Protein AF-A0A7C9CH90-F1 (afdb_monomer_lite)

Foldseek 3Di:
DDDDDDDDDDDDDDDDDDDDDDDDDDDDDDDDDDPPPDDDDDDDDPPPDDDDDDDDDDDDDDDDDPVVVVVVVVCVVVVVVVVVVVVPPPFDDDPRWTWHWDDDPPAATWIDTVVLLEIEFQLQNDVVNLRRQEYEAFDDRNNRHVCVQVSQVVCVVVVHPAHEYEYAPVCQVVVVVVVVVVCVVVVDDRDHHYHNAYAPDKDDSDPFKIKHWDFDDDPDGGIDMDMGTDDDD

Organism: Opuntia streptacantha (NCBI:txid393608)

Structure (mmCIF, N/CA/C/O backbone):
data_AF-A0A7C9CH90-F1
#
_entry.id   AF-A0A7C9CH90-F1
#
loop_
_atom_site.group_PDB
_atom_site.id
_atom_site.type_symbol
_atom_site.label_atom_id
_atom_site.label_alt_id
_atom_site.label_comp_id
_atom_site.label_asym_id
_atom_site.label_entity_id
_atom_site.label_seq_id
_atom_site.pdbx_PDB_ins_code
_atom_site.Cartn_x
_atom_site.Cartn_y
_atom_site.Cartn_z
_atom_site.occupancy
_atom_site.B_iso_or_equiv
_atom_site.auth_seq_id
_atom_site.auth_comp_id
_atom_site.auth_asym_id
_atom_site.auth_atom_id
_atom_site.pdbx_PDB_model_num
ATOM 1 N N . MET A 1 1 ? 27.094 -33.385 36.193 1.00 41.78 1 MET A N 1
ATOM 2 C CA . MET A 1 1 ? 27.655 -34.216 35.107 1.00 41.78 1 MET A CA 1
ATOM 3 C C . MET A 1 1 ? 27.453 -33.458 33.811 1.00 41.78 1 MET A C 1
ATOM 5 O O . MET A 1 1 ? 26.321 -33.248 33.404 1.00 41.78 1 MET A O 1
ATOM 9 N N . GLN A 1 2 ? 28.542 -32.932 33.270 1.00 32.06 2 GLN A N 1
ATOM 10 C CA . GLN A 1 2 ? 28.589 -32.063 32.101 1.00 32.06 2 GLN A CA 1
ATOM 11 C C . GLN A 1 2 ? 28.886 -32.972 30.905 1.00 32.06 2 GLN A C 1
ATOM 13 O O . GLN A 1 2 ? 29.927 -33.624 30.897 1.00 32.06 2 GLN A O 1
ATOM 18 N N . ILE A 1 3 ? 27.959 -33.094 29.954 1.00 35.09 3 ILE A N 1
ATOM 19 C CA . ILE A 1 3 ? 28.184 -33.872 28.730 1.00 35.09 3 ILE A CA 1
ATOM 20 C C . ILE A 1 3 ? 28.263 -32.877 27.578 1.00 35.09 3 ILE A C 1
ATOM 22 O O . ILE A 1 3 ? 27.290 -32.216 27.228 1.00 35.09 3 ILE A O 1
ATOM 26 N N . SER A 1 4 ? 29.486 -32.743 27.075 1.00 29.31 4 SER A N 1
ATOM 27 C CA . SER A 1 4 ? 29.870 -31.972 25.900 1.00 29.31 4 SER A CA 1
ATOM 28 C C . SER A 1 4 ? 29.345 -32.666 24.642 1.00 29.31 4 SER A C 1
ATOM 30 O O . SER A 1 4 ? 29.534 -33.873 24.489 1.00 29.31 4 SER A O 1
ATOM 32 N N . LEU A 1 5 ? 28.700 -31.918 23.746 1.00 33.62 5 LEU A N 1
ATOM 33 C CA . LEU A 1 5 ? 28.338 -32.378 22.405 1.00 33.62 5 LEU A CA 1
ATOM 34 C C . LEU A 1 5 ? 29.242 -31.662 21.398 1.00 33.62 5 LEU A C 1
ATOM 36 O O . LEU A 1 5 ? 29.051 -30.489 21.084 1.00 33.62 5 LEU A O 1
ATOM 40 N N . THR A 1 6 ? 30.262 -32.373 20.926 1.00 36.94 6 THR A N 1
ATOM 41 C CA . THR A 1 6 ? 31.149 -31.952 19.841 1.00 36.94 6 THR A CA 1
ATOM 42 C C . THR A 1 6 ? 30.460 -32.136 18.491 1.00 36.94 6 THR A C 1
ATOM 44 O O . THR A 1 6 ? 30.073 -33.243 18.122 1.00 36.94 6 THR A O 1
ATOM 47 N N . ILE A 1 7 ? 30.344 -31.040 17.741 1.00 33.56 7 ILE A N 1
ATOM 48 C CA . ILE A 1 7 ? 29.881 -31.000 16.351 1.00 33.56 7 ILE A CA 1
ATOM 49 C C . ILE A 1 7 ? 31.067 -31.347 15.441 1.00 33.56 7 ILE A C 1
ATOM 51 O O . ILE A 1 7 ? 32.124 -30.727 15.537 1.00 33.56 7 ILE A O 1
ATOM 55 N N . SER A 1 8 ? 30.903 -32.330 14.555 1.00 33.25 8 SER A N 1
ATOM 56 C CA . SER A 1 8 ? 31.847 -32.630 13.468 1.00 33.25 8 SER A CA 1
ATOM 57 C C . SER A 1 8 ? 31.249 -32.198 12.130 1.00 33.25 8 SER A C 1
ATOM 59 O O . SER A 1 8 ? 30.148 -32.613 11.776 1.00 33.25 8 SER A O 1
ATOM 61 N N . ALA A 1 9 ? 31.978 -31.354 11.400 1.00 36.03 9 ALA A N 1
ATOM 62 C CA . ALA A 1 9 ? 31.650 -30.927 10.042 1.00 36.03 9 ALA A CA 1
ATOM 63 C C . ALA A 1 9 ? 32.023 -32.017 9.017 1.00 36.03 9 ALA A C 1
ATOM 65 O O . ALA A 1 9 ? 33.088 -32.624 9.161 1.00 36.03 9 ALA A O 1
ATOM 66 N N . PRO A 1 10 ? 31.229 -32.243 7.954 1.00 40.41 10 PRO A N 1
ATOM 67 C CA . PRO A 1 10 ? 31.665 -33.049 6.830 1.00 40.41 10 PRO A CA 1
ATOM 68 C C . PRO A 1 10 ? 32.406 -32.211 5.779 1.00 40.41 10 PRO A C 1
ATOM 70 O O . PRO A 1 10 ? 32.064 -31.073 5.463 1.00 40.41 10 PRO A O 1
ATOM 73 N N . SER A 1 11 ? 33.444 -32.849 5.255 1.00 38.03 11 SER A N 1
ATOM 74 C CA . SER A 1 11 ? 34.406 -32.420 4.249 1.00 38.03 11 SER A CA 1
ATOM 75 C C . SER A 1 11 ? 33.801 -32.069 2.888 1.00 38.03 11 SER A C 1
ATOM 77 O O . SER A 1 11 ? 32.982 -32.810 2.343 1.00 38.03 11 SER A O 1
ATOM 79 N N . SER A 1 12 ? 34.330 -31.004 2.291 1.00 36.75 12 SER A N 1
ATOM 80 C CA . SER A 1 12 ? 34.125 -30.586 0.907 1.00 36.75 12 SER A CA 1
ATOM 81 C C . SER A 1 12 ? 34.574 -31.662 -0.091 1.00 36.75 12 SER A C 1
ATOM 83 O O . SER A 1 12 ? 35.748 -32.030 -0.117 1.00 36.75 12 SER A O 1
ATOM 85 N N . SER A 1 13 ? 33.673 -32.099 -0.974 1.00 34.03 13 SER A N 1
ATOM 86 C CA . SER A 1 13 ? 34.033 -32.811 -2.205 1.00 34.03 13 SER A CA 1
ATOM 87 C C . SER A 1 13 ? 33.515 -32.044 -3.416 1.00 34.03 13 SER A C 1
ATOM 89 O O . SER A 1 13 ? 32.354 -31.644 -3.483 1.00 34.03 13 SER A O 1
ATOM 91 N N . ARG A 1 14 ? 34.442 -31.800 -4.340 1.00 35.41 14 ARG A N 1
ATOM 92 C CA . ARG A 1 14 ? 34.292 -31.052 -5.584 1.00 35.41 14 ARG A CA 1
ATOM 93 C C . ARG A 1 14 ? 33.550 -31.919 -6.601 1.00 35.41 14 ARG A C 1
ATOM 95 O O . ARG A 1 14 ? 34.048 -32.982 -6.951 1.00 35.41 14 ARG A O 1
ATOM 102 N N . TYR A 1 15 ? 32.451 -31.417 -7.153 1.00 34.81 15 TYR A N 1
ATOM 103 C CA . TYR A 1 15 ? 31.950 -31.859 -8.454 1.00 34.81 15 TYR A CA 1
ATOM 104 C C . TYR A 1 15 ? 31.954 -30.658 -9.398 1.00 34.81 15 TYR A C 1
ATOM 106 O O . TYR A 1 15 ? 31.079 -29.799 -9.363 1.00 34.81 15 TYR A O 1
ATOM 114 N N . LEU A 1 16 ? 33.019 -30.582 -10.197 1.00 34.72 16 LEU A N 1
ATOM 115 C CA . LEU A 1 16 ? 33.117 -29.725 -11.371 1.00 34.72 16 LEU A CA 1
ATOM 116 C C . LEU A 1 16 ? 32.273 -30.365 -12.477 1.00 34.72 16 LEU A C 1
ATOM 118 O O . LEU A 1 16 ? 32.623 -31.434 -12.974 1.00 34.72 16 LEU A O 1
ATOM 122 N N . HIS A 1 17 ? 31.176 -29.718 -12.865 1.00 38.56 17 HIS A N 1
ATOM 123 C CA . HIS A 1 17 ? 30.491 -30.044 -14.109 1.00 38.56 17 HIS A CA 1
ATOM 124 C C . HIS A 1 17 ? 31.203 -29.349 -15.273 1.00 38.56 17 HIS A C 1
ATOM 126 O O . HIS A 1 17 ? 31.285 -28.124 -15.340 1.00 38.56 17 HIS A O 1
ATOM 132 N N . HIS A 1 18 ? 31.734 -30.173 -16.173 1.00 33.66 18 HIS A N 1
ATOM 133 C CA . HIS A 1 18 ? 32.227 -29.797 -17.491 1.00 33.66 18 HIS A CA 1
ATOM 134 C C . HIS A 1 18 ? 31.096 -29.148 -18.304 1.00 33.66 18 HIS A C 1
ATOM 136 O O . HIS A 1 18 ? 30.141 -29.826 -18.677 1.00 33.66 18 HIS A O 1
ATOM 142 N N . PHE A 1 19 ? 31.224 -27.857 -18.609 1.00 33.12 19 PHE A N 1
ATOM 143 C CA . PHE A 1 19 ? 30.507 -27.232 -19.717 1.00 33.12 19 PHE A CA 1
ATOM 144 C C . PHE A 1 19 ? 31.404 -27.294 -20.954 1.00 33.12 19 PHE A C 1
ATOM 146 O O . PHE A 1 19 ? 32.528 -26.793 -20.944 1.00 33.12 19 PHE A O 1
ATOM 153 N N . SER A 1 20 ? 30.925 -27.970 -21.992 1.00 35.97 20 SER A N 1
ATOM 154 C CA . SER A 1 20 ? 31.526 -27.965 -23.322 1.00 35.97 20 SER A CA 1
ATOM 155 C C . SER A 1 20 ? 30.905 -26.828 -24.132 1.00 35.97 20 SER A C 1
ATOM 157 O O . SER A 1 20 ? 29.687 -26.798 -24.305 1.00 35.97 20 SER A O 1
ATOM 159 N N . ASP A 1 21 ? 31.739 -25.908 -24.616 1.00 39.22 21 ASP A N 1
ATOM 160 C CA . ASP A 1 21 ? 31.371 -24.878 -25.593 1.00 39.22 21 ASP A CA 1
ATOM 161 C C . ASP A 1 21 ? 30.947 -25.506 -26.932 1.00 39.22 21 ASP A C 1
ATOM 163 O O . ASP A 1 21 ? 31.664 -26.368 -27.452 1.00 39.22 21 ASP A O 1
ATOM 167 N N . PRO A 1 22 ? 29.870 -25.022 -27.573 1.00 42.09 22 PRO A N 1
ATOM 168 C CA . PRO A 1 22 ? 29.696 -25.149 -29.008 1.00 42.09 22 PRO A CA 1
ATOM 169 C C . PRO A 1 22 ? 30.131 -23.861 -29.728 1.00 42.09 22 PRO A C 1
ATOM 171 O O . PRO A 1 22 ? 29.681 -22.754 -29.433 1.00 42.09 22 PRO A O 1
ATOM 174 N N . SER A 1 23 ? 31.010 -24.033 -30.713 1.00 36.97 23 SER A N 1
ATOM 175 C CA . SER A 1 23 ? 31.465 -23.028 -31.678 1.00 36.97 23 SER A CA 1
ATOM 176 C C . SER A 1 23 ? 30.363 -22.636 -32.692 1.00 36.97 23 SER A C 1
ATOM 178 O O . SER A 1 23 ? 29.345 -23.323 -32.810 1.00 36.97 23 SER A O 1
ATOM 180 N N . PRO A 1 24 ? 30.509 -21.500 -33.409 1.00 42.22 24 PRO A N 1
ATOM 181 C CA . PRO A 1 24 ? 29.375 -20.737 -33.920 1.00 42.22 24 PRO A CA 1
ATOM 182 C C . PRO A 1 24 ? 28.970 -21.158 -35.337 1.00 42.22 24 PRO A C 1
ATOM 184 O O . PRO A 1 24 ? 29.761 -21.074 -36.276 1.00 42.22 24 PRO A O 1
ATOM 187 N N . HIS A 1 25 ? 27.697 -21.511 -35.522 1.00 39.19 25 HIS A N 1
ATOM 188 C CA . HIS A 1 25 ? 27.079 -21.586 -36.844 1.00 39.19 25 HIS A CA 1
ATOM 189 C C . HIS A 1 25 ? 26.193 -20.362 -37.094 1.00 39.19 25 HIS A C 1
ATOM 191 O O . HIS A 1 25 ? 25.214 -20.106 -36.399 1.00 39.19 25 HIS A O 1
ATOM 197 N N . SER A 1 26 ? 26.584 -19.605 -38.120 1.00 39.25 26 SER A N 1
ATOM 198 C CA . SER A 1 26 ? 25.858 -18.484 -38.710 1.00 39.25 26 SER A CA 1
ATOM 199 C C . SER A 1 26 ? 24.517 -18.946 -39.282 1.00 39.25 26 SER A C 1
ATOM 201 O O . SER A 1 26 ? 24.482 -19.719 -40.239 1.00 39.25 26 SER A O 1
ATOM 203 N N . ILE A 1 27 ? 23.416 -18.440 -38.723 1.00 41.22 27 ILE A N 1
ATOM 204 C CA . ILE A 1 27 ? 22.097 -18.458 -39.359 1.00 41.22 27 ILE A CA 1
ATOM 205 C C . ILE A 1 27 ? 21.590 -17.017 -39.385 1.00 41.22 27 ILE A C 1
ATOM 207 O O . ILE A 1 27 ? 21.120 -16.460 -38.398 1.00 41.22 27 ILE A O 1
ATOM 211 N N . SER A 1 28 ? 21.734 -16.412 -40.560 1.00 42.22 28 SER A N 1
ATOM 212 C CA . SER A 1 28 ? 21.108 -15.154 -40.942 1.00 42.22 28 SER A CA 1
ATOM 213 C C . SER A 1 28 ? 19.607 -15.384 -41.119 1.00 42.22 28 SER A C 1
ATOM 215 O O . SER A 1 28 ? 19.179 -15.988 -42.102 1.00 42.22 28 SER A O 1
ATOM 217 N N . GLN A 1 29 ? 18.801 -14.909 -40.172 1.00 43.88 29 GLN A N 1
ATOM 218 C CA . GLN A 1 29 ? 17.365 -14.717 -40.364 1.00 43.88 29 GLN A CA 1
ATOM 219 C C . GLN A 1 29 ? 17.010 -13.296 -39.924 1.00 43.88 29 GLN A C 1
ATOM 221 O O . GLN A 1 29 ? 17.069 -12.950 -38.747 1.00 43.88 29 GLN A O 1
ATOM 226 N N . LYS A 1 30 ? 16.694 -12.445 -40.907 1.00 48.41 30 LYS A N 1
ATOM 227 C CA . LYS A 1 30 ? 16.123 -11.112 -40.680 1.00 48.41 30 LYS A CA 1
ATOM 228 C C . LYS A 1 30 ? 14.802 -11.260 -39.907 1.00 48.41 30 LYS A C 1
ATOM 230 O O . LYS A 1 30 ? 13.978 -12.074 -40.327 1.00 48.41 30 LYS A O 1
ATOM 235 N N . PRO A 1 31 ? 14.555 -10.468 -38.850 1.00 50.62 31 PRO A N 1
ATOM 236 C CA . PRO A 1 31 ? 13.245 -10.442 -38.214 1.00 50.62 31 PRO A CA 1
ATOM 237 C C . PRO A 1 31 ? 12.192 -9.869 -39.186 1.00 50.62 31 PRO A C 1
ATOM 239 O O . PRO A 1 31 ? 12.527 -9.012 -40.013 1.00 50.62 31 PRO A O 1
ATOM 242 N N . PRO A 1 32 ? 10.928 -10.326 -39.118 1.00 53.38 32 PRO A N 1
ATOM 243 C CA . PRO A 1 32 ? 9.847 -9.767 -39.924 1.00 53.38 32 PRO A CA 1
ATOM 244 C C . PRO A 1 32 ? 9.592 -8.294 -39.545 1.00 53.38 32 PRO A C 1
ATOM 246 O O . PRO A 1 32 ? 9.805 -7.914 -38.390 1.00 53.38 32 PRO A O 1
ATOM 249 N N . PRO A 1 33 ? 9.148 -7.445 -40.491 1.00 47.62 33 PRO A N 1
ATOM 250 C CA . PRO A 1 33 ? 8.908 -6.033 -40.216 1.00 47.62 33 PRO A CA 1
ATOM 251 C C . PRO A 1 33 ? 7.755 -5.849 -39.221 1.00 47.62 33 PRO A C 1
ATOM 253 O O . PRO A 1 33 ? 6.722 -6.514 -39.302 1.00 47.62 33 PRO A O 1
ATOM 256 N N . SER A 1 34 ? 7.938 -4.919 -38.285 1.00 47.97 34 SER A N 1
ATOM 257 C CA . SER A 1 34 ? 6.919 -4.495 -37.328 1.00 47.97 34 SER A CA 1
ATOM 258 C C . SER A 1 34 ? 5.759 -3.777 -38.044 1.00 47.97 34 SER A C 1
ATOM 260 O O . SER A 1 34 ? 5.999 -2.986 -38.958 1.00 47.97 34 SER A O 1
ATOM 262 N N . PRO A 1 35 ? 4.492 -3.963 -37.622 1.00 40.53 35 PRO A N 1
ATOM 263 C CA . PRO A 1 35 ? 3.350 -3.275 -38.234 1.00 40.53 35 PRO A CA 1
ATOM 264 C C . PRO A 1 35 ? 3.237 -1.791 -37.830 1.00 40.53 35 PRO A C 1
ATOM 266 O O . PRO A 1 35 ? 2.316 -1.100 -38.254 1.00 40.53 35 PRO A O 1
ATOM 269 N N . PHE A 1 36 ? 4.174 -1.269 -37.036 1.00 46.50 36 PHE A N 1
ATOM 270 C CA . PHE A 1 36 ? 4.179 0.120 -36.579 1.00 46.50 36 PHE A CA 1
ATOM 271 C C . PHE A 1 36 ? 5.127 0.970 -37.423 1.00 46.50 36 PHE A C 1
ATOM 273 O O . 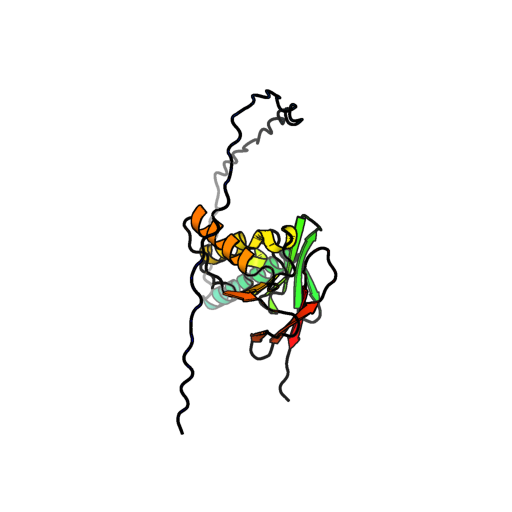PHE A 1 36 ? 6.207 1.362 -36.995 1.00 46.50 36 PHE A O 1
ATOM 280 N N . SER A 1 37 ? 4.710 1.256 -38.650 1.00 41.25 37 SER A N 1
ATOM 281 C CA . SER A 1 37 ? 5.289 2.331 -39.459 1.00 41.25 37 SER A CA 1
ATOM 282 C C . SER A 1 37 ? 4.183 3.054 -40.223 1.00 41.25 37 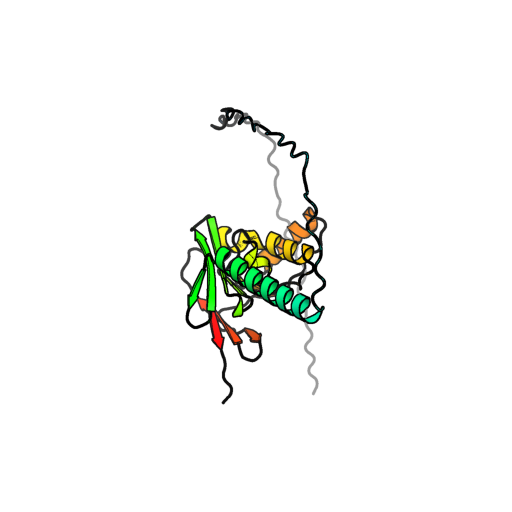SER A C 1
ATOM 284 O O . SER A 1 37 ? 4.064 2.973 -41.440 1.00 41.25 37 SER A O 1
ATOM 286 N N . GLN A 1 38 ? 3.359 3.789 -39.477 1.00 44.25 38 GLN A N 1
ATOM 287 C CA . GLN A 1 38 ? 2.617 4.921 -40.024 1.00 44.25 38 GLN A CA 1
ATOM 288 C C . GLN A 1 38 ? 2.915 6.166 -39.179 1.00 44.25 38 GLN A C 1
ATOM 290 O O . GLN A 1 38 ? 2.810 6.093 -37.952 1.00 44.25 38 GLN A O 1
ATOM 295 N N . PRO A 1 39 ? 3.317 7.295 -39.787 1.00 42.88 39 PRO A N 1
ATOM 296 C CA . PRO A 1 39 ? 3.484 8.540 -39.054 1.00 42.88 39 PRO A CA 1
ATOM 297 C C . PRO A 1 39 ? 2.109 9.059 -38.612 1.00 42.88 39 PRO A C 1
ATOM 299 O O . PRO A 1 39 ? 1.196 9.200 -39.425 1.00 42.88 39 PRO A O 1
ATOM 302 N N . LEU A 1 40 ? 1.961 9.340 -37.316 1.00 44.78 40 LEU A N 1
ATOM 303 C CA . LEU A 1 40 ? 0.783 10.020 -36.776 1.00 44.78 40 LEU A CA 1
ATOM 304 C C . LEU A 1 40 ? 0.697 11.449 -37.347 1.00 44.78 40 LEU A C 1
ATOM 306 O O . LEU A 1 40 ? 1.732 12.109 -37.483 1.00 44.78 40 LEU A O 1
ATOM 310 N N . PRO A 1 41 ? -0.507 11.962 -37.660 1.00 38.44 41 PRO A N 1
ATOM 311 C CA . PRO A 1 41 ? -0.665 13.330 -38.132 1.00 38.44 41 PRO A CA 1
ATOM 312 C C . PRO A 1 41 ? -0.282 14.327 -37.031 1.00 38.44 41 PRO A C 1
ATOM 314 O O . PRO A 1 41 ? -0.689 14.197 -35.875 1.00 38.44 41 PRO A O 1
ATOM 317 N N . ALA A 1 42 ? 0.503 15.338 -37.403 1.00 38.12 42 ALA A N 1
ATOM 318 C CA . ALA A 1 42 ? 0.906 16.419 -36.517 1.00 38.12 42 ALA A CA 1
ATOM 319 C C . ALA A 1 42 ? -0.322 17.219 -36.052 1.00 38.12 42 ALA A C 1
ATOM 321 O O . ALA A 1 42 ? -0.965 17.913 -36.839 1.00 38.12 42 ALA A O 1
ATOM 322 N N . ILE A 1 43 ? -0.635 17.145 -34.758 1.00 37.44 43 ILE A N 1
ATOM 323 C CA . ILE A 1 43 ? -1.599 18.042 -34.119 1.00 37.44 43 ILE A CA 1
ATOM 324 C C . ILE A 1 43 ? -0.896 19.390 -33.927 1.00 37.44 43 ILE A C 1
ATOM 326 O O . ILE A 1 43 ? -0.031 19.539 -33.065 1.00 37.44 43 ILE A O 1
ATOM 330 N N . GLN A 1 44 ? -1.253 20.378 -34.748 1.00 33.34 44 GLN A N 1
ATOM 331 C CA . GLN A 1 44 ? -0.868 21.769 -34.520 1.00 33.34 44 GLN A CA 1
ATOM 332 C C . GLN A 1 44 ? -1.620 22.297 -33.293 1.00 33.34 44 GLN A C 1
ATOM 334 O O . GLN A 1 44 ? -2.811 22.598 -33.357 1.00 33.34 44 GLN A O 1
ATOM 339 N N . PHE A 1 45 ? -0.921 22.437 -32.168 1.00 33.09 45 PHE A N 1
ATOM 340 C CA . PHE A 1 45 ? -1.414 23.235 -31.052 1.00 33.09 45 PHE A CA 1
ATOM 341 C C . PHE A 1 45 ? -1.343 24.715 -31.438 1.00 33.09 45 PHE A C 1
ATOM 343 O O . PHE A 1 45 ? -0.270 25.315 -31.488 1.00 33.09 45 PHE A O 1
ATOM 350 N N . ALA A 1 46 ? -2.500 25.313 -31.718 1.00 32.47 46 ALA A N 1
ATOM 351 C CA . ALA A 1 46 ? -2.629 26.757 -31.832 1.00 32.47 46 ALA A CA 1
ATOM 352 C C . ALA A 1 46 ? -2.424 27.387 -30.445 1.00 32.47 46 ALA A C 1
ATOM 354 O O . ALA A 1 46 ? -3.326 27.395 -29.606 1.00 32.47 46 ALA A O 1
ATOM 355 N N . VAL A 1 47 ? -1.230 27.927 -30.204 1.00 33.59 47 VAL A N 1
ATOM 356 C CA . VAL A 1 47 ? -0.959 28.803 -29.061 1.00 33.59 47 VAL A CA 1
ATOM 357 C C . VAL A 1 47 ? -1.708 30.114 -29.302 1.00 33.59 47 VAL A C 1
ATOM 359 O O . VAL A 1 47 ? -1.257 30.983 -30.047 1.00 33.59 47 VAL A O 1
ATOM 362 N N . ARG A 1 48 ? -2.892 30.264 -28.700 1.00 32.81 48 ARG A N 1
ATOM 363 C CA . ARG A 1 48 ? -3.546 31.572 -28.593 1.00 32.81 48 ARG A CA 1
ATOM 364 C C . ARG A 1 48 ? -2.839 32.375 -27.504 1.00 32.81 48 ARG A C 1
ATOM 366 O O . ARG A 1 48 ? -3.103 32.192 -26.320 1.00 32.81 48 ARG A O 1
ATOM 373 N N . ASN A 1 49 ? -1.965 33.285 -27.925 1.00 32.16 49 ASN A N 1
ATOM 374 C CA . ASN A 1 49 ? -1.489 34.385 -27.093 1.00 32.16 49 ASN A CA 1
ATOM 375 C C . ASN A 1 49 ? -2.676 35.299 -26.755 1.00 32.16 49 ASN A C 1
ATOM 377 O O . ASN A 1 49 ? -3.138 36.060 -27.602 1.00 32.16 49 ASN A O 1
ATOM 381 N N . LEU A 1 50 ? -3.176 35.222 -25.522 1.00 30.97 50 LEU A N 1
ATOM 382 C CA . LEU A 1 50 ? -4.084 36.221 -24.962 1.00 30.97 50 LEU A CA 1
ATOM 383 C C . LEU A 1 50 ? -3.253 37.248 -24.191 1.00 30.97 50 LEU A C 1
ATOM 385 O O . LEU A 1 50 ? -2.875 37.035 -23.042 1.00 30.97 50 LEU A O 1
ATOM 389 N N . SER A 1 51 ? -2.964 38.372 -24.842 1.00 35.41 51 SER A N 1
ATOM 390 C CA . SER A 1 51 ? -2.503 39.585 -24.175 1.00 35.41 51 SER A CA 1
ATOM 391 C C . SER A 1 51 ? -3.694 40.247 -23.477 1.00 35.41 51 SER A C 1
ATOM 393 O O . SER A 1 51 ? -4.511 40.892 -24.135 1.00 35.41 51 SER A O 1
ATOM 395 N N . LEU A 1 52 ? -3.805 40.104 -22.155 1.00 33.59 52 LEU A N 1
ATOM 396 C CA . LEU A 1 52 ? -4.744 40.895 -21.358 1.00 33.59 52 LEU A CA 1
ATOM 397 C C . LEU A 1 52 ? -3.994 42.075 -20.729 1.00 33.59 52 LEU A C 1
ATOM 399 O O . LEU A 1 52 ? -3.466 41.999 -19.623 1.00 33.59 52 LEU A O 1
ATOM 403 N N . GLY A 1 53 ? -3.909 43.164 -21.490 1.00 33.22 53 GLY A N 1
ATOM 404 C CA . GLY A 1 53 ? -3.553 44.474 -20.968 1.00 33.22 53 GLY A CA 1
ATOM 405 C C . GLY A 1 53 ? -4.800 45.199 -20.461 1.00 33.22 53 GLY A C 1
ATOM 406 O O . GLY A 1 53 ? -5.803 45.240 -21.161 1.00 33.22 53 GLY A O 1
ATOM 407 N N . GLN A 1 54 ? -4.658 45.807 -19.278 1.00 35.91 54 GLN A N 1
ATOM 408 C CA . GLN A 1 54 ? -5.445 46.918 -18.718 1.00 35.91 54 GLN A CA 1
ATOM 409 C C . GLN A 1 54 ? -6.898 46.629 -18.292 1.00 35.91 54 GLN A C 1
ATOM 411 O O . GLN A 1 54 ? -7.789 46.451 -19.110 1.00 35.91 54 GLN A O 1
ATOM 416 N N . GLN A 1 55 ? -7.167 46.718 -16.980 1.00 32.47 55 GLN A N 1
ATOM 417 C CA . GLN A 1 55 ? -7.719 47.934 -16.344 1.00 32.47 55 GLN A CA 1
ATOM 418 C C . GLN A 1 55 ? -8.276 47.590 -14.941 1.00 32.47 55 GLN A C 1
ATOM 420 O O . GLN A 1 55 ? -9.428 47.198 -14.791 1.00 32.47 55 GLN A O 1
ATOM 425 N N . LEU A 1 56 ? -7.459 47.734 -13.888 1.00 33.06 56 LEU A N 1
ATOM 426 C CA . LEU A 1 56 ? -7.921 47.640 -12.495 1.00 33.06 56 LEU A CA 1
ATOM 427 C C . LEU A 1 56 ? -8.407 49.016 -12.026 1.00 33.06 56 LEU A C 1
ATOM 429 O O . LEU A 1 56 ? -7.616 49.908 -11.719 1.00 33.06 56 LEU A O 1
ATOM 433 N N . SER A 1 57 ? -9.726 49.184 -11.975 1.00 33.91 57 SER A N 1
ATOM 434 C CA . SER A 1 57 ? -10.385 50.307 -11.316 1.00 33.91 57 SER A CA 1
ATOM 435 C C . SER A 1 57 ? -10.312 50.157 -9.793 1.00 33.91 57 SER A C 1
ATOM 437 O O . SER A 1 57 ? -10.788 49.188 -9.206 1.00 33.91 57 SER A O 1
ATOM 439 N N . ARG A 1 58 ? -9.697 51.165 -9.178 1.00 36.81 58 ARG A N 1
ATOM 440 C CA . ARG A 1 58 ? -9.534 51.429 -7.745 1.00 36.81 58 ARG A CA 1
ATOM 441 C C . ARG A 1 58 ? -10.882 51.420 -7.008 1.00 36.81 58 ARG A C 1
ATOM 443 O O . ARG A 1 58 ? -11.686 52.324 -7.207 1.00 36.81 58 ARG A O 1
ATOM 450 N N . VAL A 1 59 ? -11.098 50.452 -6.116 1.00 37.59 59 VAL A N 1
ATOM 451 C CA . VAL A 1 59 ? -12.223 50.461 -5.163 1.00 37.59 59 VAL A CA 1
ATOM 452 C C . VAL A 1 59 ? -11.727 50.972 -3.808 1.00 37.59 59 VAL A C 1
ATOM 454 O O . VAL A 1 59 ? -10.709 50.520 -3.285 1.00 37.59 59 VAL A O 1
ATOM 457 N N . HIS A 1 60 ? -12.422 51.978 -3.275 1.00 32.56 60 HIS A N 1
ATOM 458 C CA . HIS A 1 60 ? -12.123 52.645 -2.010 1.00 32.56 60 HIS A CA 1
ATOM 459 C C . HIS A 1 60 ? -12.282 51.702 -0.805 1.00 32.56 60 HIS A C 1
ATOM 461 O O . HIS A 1 60 ? -13.300 51.035 -0.649 1.00 32.56 60 HIS A O 1
ATOM 467 N N . SER A 1 61 ? -11.276 51.700 0.075 1.00 33.84 61 SER A N 1
ATOM 468 C CA . SER A 1 61 ? -11.279 50.983 1.352 1.00 33.84 61 SER A CA 1
ATOM 469 C C . SER A 1 61 ? -12.148 51.717 2.378 1.00 33.84 61 SER A C 1
ATOM 471 O O . SER A 1 61 ? -11.823 52.833 2.787 1.00 33.84 61 SER A O 1
ATOM 473 N N . VAL A 1 62 ? -13.236 51.078 2.811 1.00 40.28 62 VAL A N 1
ATOM 474 C CA . VAL A 1 62 ? -13.969 51.454 4.025 1.00 40.28 62 VAL A CA 1
ATOM 475 C C . VAL A 1 62 ? -13.418 50.605 5.172 1.00 40.28 62 VAL A C 1
ATOM 477 O O . VAL A 1 62 ? -13.462 49.377 5.130 1.00 40.28 62 VAL A O 1
ATOM 480 N N . LYS A 1 63 ? -12.840 51.270 6.177 1.00 43.12 63 LYS A N 1
ATOM 481 C CA . LYS A 1 63 ? -12.267 50.656 7.382 1.00 43.12 63 LYS A CA 1
ATOM 482 C C . LYS A 1 63 ? -13.371 50.010 8.229 1.00 43.12 63 LYS A C 1
ATOM 484 O O . LYS A 1 63 ? -14.108 50.715 8.912 1.00 43.12 63 LYS A O 1
ATOM 489 N N . GLY A 1 64 ? -13.434 48.679 8.212 1.00 38.69 64 GLY A N 1
ATOM 490 C CA . GLY A 1 64 ? -14.170 47.839 9.161 1.00 38.69 64 GLY A CA 1
ATOM 491 C C . GLY A 1 64 ? -13.196 47.002 9.996 1.00 38.69 64 GLY A C 1
ATOM 492 O O . GLY A 1 64 ? -12.170 46.549 9.496 1.00 38.69 64 GLY A O 1
ATOM 493 N N . SER A 1 65 ? -13.492 46.862 11.284 1.00 46.66 65 SER A N 1
ATOM 494 C CA . SER A 1 65 ? -12.653 46.297 12.345 1.00 46.66 65 SER A CA 1
ATOM 495 C C . SER A 1 65 ? -12.094 44.889 12.064 1.00 46.66 65 SER A C 1
ATOM 497 O O . SER A 1 65 ? -12.773 44.003 11.547 1.00 46.66 65 SER A O 1
ATOM 499 N N . GLY A 1 66 ? -10.838 44.665 12.474 1.00 52.22 66 GLY A N 1
ATOM 500 C CA . GLY A 1 66 ? -10.041 43.460 12.185 1.00 52.22 66 GLY A CA 1
ATOM 501 C C . GLY A 1 66 ? -10.596 42.122 12.696 1.00 52.22 66 GLY A C 1
ATOM 502 O O . GLY A 1 66 ? -10.084 41.077 12.309 1.00 52.22 66 GLY A O 1
ATOM 503 N N . PHE A 1 67 ? -11.660 42.130 13.500 1.00 49.44 67 PHE A N 1
ATOM 504 C CA . PHE A 1 67 ? -12.312 40.913 13.990 1.00 49.44 67 PHE A CA 1
ATOM 505 C C . PHE A 1 67 ? -13.216 40.269 12.924 1.00 49.44 67 PHE A C 1
ATOM 507 O O . PHE A 1 67 ? -13.178 39.056 12.730 1.00 49.44 67 PHE A O 1
ATOM 514 N N . PHE A 1 68 ? -13.950 41.078 12.148 1.00 45.06 68 PHE A N 1
ATOM 515 C CA . PHE A 1 68 ? -14.798 40.570 11.059 1.00 45.06 68 PHE A CA 1
ATOM 516 C C . PHE A 1 68 ? -13.970 40.038 9.884 1.00 45.06 68 PHE A C 1
ATOM 518 O O . PHE A 1 68 ? -14.362 39.069 9.242 1.00 45.06 68 PHE A O 1
ATOM 525 N N . SER A 1 69 ? -12.782 40.610 9.648 1.00 58.97 69 SER A N 1
ATOM 526 C CA . SER A 1 69 ? -11.862 40.128 8.611 1.00 58.97 69 SER A CA 1
ATOM 527 C C . SER A 1 69 ? -11.281 38.745 8.914 1.00 58.97 69 SER A C 1
ATOM 529 O O . SER A 1 69 ? -10.948 38.039 7.969 1.00 58.97 69 SER A O 1
ATOM 531 N N . ALA A 1 70 ? -11.077 38.380 10.180 1.00 56.62 70 ALA A N 1
ATOM 532 C CA . ALA A 1 70 ? -10.523 37.073 10.535 1.00 56.62 70 ALA A CA 1
ATOM 533 C C . ALA A 1 70 ? -11.598 35.981 10.444 1.00 56.62 70 ALA A C 1
ATOM 535 O O . ALA A 1 70 ? -11.347 34.915 9.892 1.00 56.62 70 ALA A O 1
ATOM 536 N N . ILE A 1 71 ? -12.813 36.291 10.909 1.00 57.28 71 ILE A N 1
ATOM 537 C CA . ILE A 1 71 ? -13.970 35.392 10.832 1.00 57.28 71 ILE A CA 1
ATOM 538 C C . ILE A 1 71 ? -14.377 35.159 9.370 1.00 57.28 71 ILE A C 1
ATOM 540 O O . ILE A 1 71 ? -14.567 34.016 8.977 1.00 57.28 71 ILE A O 1
ATOM 544 N N . GLY A 1 72 ? -14.427 36.210 8.541 1.00 57.34 72 GLY A N 1
ATOM 545 C CA . GLY A 1 72 ? -14.733 36.081 7.111 1.00 57.34 72 GLY A CA 1
ATOM 546 C C . GLY A 1 72 ? -13.721 35.221 6.348 1.00 57.34 72 GLY A C 1
ATOM 547 O O . GLY A 1 72 ? -14.124 34.370 5.566 1.00 57.34 72 GLY A O 1
ATOM 548 N N . ARG A 1 73 ? -12.419 35.360 6.644 1.00 58.84 73 ARG A N 1
ATOM 549 C CA . ARG A 1 73 ? -11.370 34.509 6.050 1.00 58.84 73 ARG A CA 1
ATOM 550 C C . ARG A 1 73 ? -11.453 33.056 6.511 1.00 58.84 73 ARG A C 1
ATOM 552 O O . ARG A 1 73 ? -11.227 32.161 5.710 1.00 58.84 73 ARG A O 1
ATOM 559 N N . ALA A 1 74 ? -11.773 32.815 7.782 1.00 59.69 74 ALA A N 1
ATOM 560 C CA . ALA A 1 74 ? -11.934 31.460 8.305 1.00 59.69 74 ALA A CA 1
ATOM 561 C C . ALA A 1 74 ? -13.157 30.754 7.692 1.00 59.69 74 ALA A C 1
ATOM 563 O O . ALA A 1 74 ? -13.066 29.581 7.337 1.00 59.69 74 ALA A O 1
ATOM 564 N N . ILE A 1 75 ? -14.266 31.482 7.509 1.00 60.91 75 ILE A N 1
ATOM 565 C CA . ILE A 1 75 ? -15.467 30.979 6.829 1.00 60.91 75 ILE A CA 1
ATOM 566 C C . ILE A 1 75 ? -15.161 30.698 5.350 1.00 60.91 75 ILE A C 1
ATOM 568 O O . ILE A 1 75 ? -15.463 29.605 4.883 1.00 60.91 75 ILE A O 1
ATOM 572 N N . GLU A 1 76 ? -14.483 31.610 4.640 1.00 67.75 76 GLU A N 1
ATOM 573 C CA . GLU A 1 76 ? -14.057 31.387 3.247 1.00 67.75 76 GLU A CA 1
ATOM 574 C C . GLU A 1 76 ? -13.102 30.193 3.104 1.00 67.75 76 GLU A C 1
ATOM 576 O O . GLU A 1 76 ? -13.234 29.418 2.161 1.00 67.75 76 GLU A O 1
ATOM 581 N N . GLU A 1 77 ? -12.151 29.994 4.023 1.00 69.38 77 GLU A N 1
ATOM 582 C CA . GLU A 1 77 ? -11.239 28.844 3.983 1.00 69.38 77 GLU A CA 1
ATOM 583 C C . GLU A 1 77 ? -11.951 27.514 4.244 1.00 69.38 77 GLU A C 1
ATOM 585 O O . GLU A 1 77 ? -11.640 26.512 3.595 1.00 69.38 77 GLU A O 1
ATOM 590 N N . GLU A 1 78 ? -12.891 27.478 5.187 1.00 69.69 78 GLU A N 1
ATOM 591 C CA . GLU A 1 78 ? -13.654 26.274 5.515 1.00 69.69 78 GLU A CA 1
ATOM 592 C C . GLU A 1 78 ? -14.658 25.923 4.410 1.00 69.69 78 GLU A C 1
ATOM 594 O O . GLU A 1 78 ? -14.788 24.757 4.029 1.00 69.69 78 GLU A O 1
ATOM 599 N N . GLU A 1 79 ? -15.301 26.931 3.828 1.00 67.81 79 GLU A N 1
ATOM 600 C CA . GLU A 1 79 ? -16.221 26.792 2.703 1.00 67.81 79 GLU A CA 1
ATOM 601 C C . GLU A 1 79 ? -15.477 26.424 1.412 1.00 67.81 79 GLU A C 1
ATOM 603 O O . GLU A 1 79 ? -15.906 25.524 0.693 1.00 67.81 79 GLU A O 1
ATOM 608 N N . TYR A 1 80 ? -14.287 26.987 1.171 1.00 67.50 80 TYR A N 1
ATOM 609 C CA . TYR A 1 80 ? -13.391 26.565 0.090 1.00 67.50 80 TYR A CA 1
ATOM 610 C C . TYR A 1 80 ? -12.902 25.128 0.288 1.00 67.50 80 TYR A C 1
ATOM 612 O O . TYR A 1 80 ? -12.833 24.355 -0.668 1.00 67.50 80 TYR A O 1
ATOM 620 N N . ARG A 1 81 ? -12.586 24.727 1.524 1.00 67.25 81 ARG A N 1
ATOM 621 C CA . ARG A 1 81 ? -12.181 23.351 1.847 1.00 67.25 81 ARG A CA 1
ATOM 622 C C . ARG A 1 81 ? -13.337 22.372 1.633 1.00 67.25 81 ARG A C 1
ATOM 624 O O . ARG A 1 81 ? -13.105 21.314 1.049 1.00 67.25 81 ARG A O 1
ATOM 631 N N . LYS A 1 82 ? -14.566 22.746 2.009 1.00 63.69 82 LYS A N 1
ATOM 632 C CA . LYS A 1 82 ? -15.795 21.990 1.714 1.00 63.69 82 LYS A CA 1
ATOM 633 C C . LYS A 1 82 ? -16.056 21.893 0.213 1.00 63.69 82 LYS A C 1
ATOM 635 O O . LYS A 1 82 ? -16.099 20.780 -0.302 1.00 63.69 82 LYS A O 1
ATOM 640 N N . ALA A 1 83 ? -16.097 23.012 -0.506 1.00 59.41 83 ALA A N 1
ATOM 641 C CA . ALA A 1 83 ? -16.310 23.044 -1.952 1.00 59.41 83 ALA A CA 1
ATOM 642 C C . ALA A 1 83 ? -15.235 22.247 -2.711 1.00 59.41 83 ALA A C 1
ATOM 644 O O . ALA A 1 83 ? -15.538 21.488 -3.628 1.00 59.41 83 ALA A O 1
ATOM 645 N N . ARG A 1 84 ? -13.966 22.337 -2.293 1.00 61.59 84 ARG A N 1
ATOM 646 C CA . ARG A 1 84 ? -12.876 21.543 -2.874 1.00 61.59 84 ARG A CA 1
ATOM 647 C C . ARG A 1 84 ? -13.030 20.054 -2.569 1.00 61.59 84 ARG A C 1
ATOM 649 O O . ARG A 1 84 ? -12.761 19.238 -3.445 1.00 61.59 84 ARG A O 1
ATOM 656 N N . SER A 1 85 ? -13.456 19.693 -1.357 1.00 57.50 85 SER A N 1
ATOM 657 C CA . SER A 1 85 ? -13.720 18.297 -0.993 1.00 57.50 85 SER A CA 1
ATOM 658 C C . SER A 1 85 ? -14.893 17.706 -1.781 1.00 57.50 85 SER A C 1
ATOM 660 O O . SER A 1 85 ? -14.822 16.561 -2.215 1.00 57.50 85 SER A O 1
ATOM 662 N N . GLU A 1 86 ? -15.919 18.511 -2.057 1.00 59.72 86 GLU A N 1
ATOM 663 C CA . GLU A 1 86 ? -17.127 18.116 -2.779 1.00 59.72 86 GLU A CA 1
ATOM 664 C C . GLU A 1 86 ? -16.867 17.948 -4.284 1.00 59.72 86 GLU A C 1
ATOM 666 O O . GLU A 1 86 ? -17.256 16.942 -4.872 1.00 59.72 86 GLU A O 1
ATOM 671 N N . VAL A 1 87 ? -16.088 18.848 -4.896 1.00 56.25 87 VAL A N 1
ATOM 672 C CA . VAL A 1 87 ? -15.679 18.745 -6.311 1.00 56.25 87 VAL A CA 1
ATOM 673 C C . VAL A 1 87 ? -14.667 17.605 -6.548 1.00 56.25 87 VAL A C 1
ATOM 675 O O . VAL A 1 87 ? -14.582 17.070 -7.654 1.00 56.25 87 VAL A O 1
ATOM 678 N N . LEU A 1 88 ? -13.912 17.187 -5.522 1.00 55.84 88 LEU A N 1
ATOM 679 C CA . LEU A 1 88 ? -12.952 16.073 -5.597 1.00 55.84 88 LEU A CA 1
ATOM 680 C C . LEU A 1 88 ? -13.553 14.690 -5.287 1.00 55.84 88 LEU A C 1
ATOM 682 O O . LEU A 1 88 ? -12.872 13.681 -5.515 1.00 55.84 88 LEU A O 1
ATOM 686 N N . ARG A 1 89 ? -14.788 14.599 -4.771 1.00 55.06 89 ARG A N 1
ATOM 687 C CA . ARG A 1 89 ? -15.418 13.325 -4.381 1.00 55.06 89 ARG A CA 1
ATOM 688 C C . ARG A 1 89 ? -15.818 12.484 -5.598 1.00 55.06 89 ARG A C 1
ATOM 690 O O . ARG A 1 89 ? -16.966 12.450 -6.021 1.00 55.06 89 ARG A O 1
ATOM 697 N N . LYS A 1 90 ? -14.866 11.703 -6.110 1.00 64.88 90 LYS A N 1
ATOM 698 C CA . LYS A 1 90 ? -15.141 10.450 -6.835 1.00 64.88 90 LYS A CA 1
ATOM 699 C C . LYS A 1 90 ? -15.235 9.280 -5.845 1.00 64.88 90 LYS A C 1
ATOM 701 O O . LYS A 1 90 ? -14.440 8.347 -5.907 1.00 64.88 90 LYS A O 1
ATOM 706 N N . GLY A 1 91 ? -16.165 9.365 -4.896 1.00 75.38 91 GLY A N 1
ATOM 707 C CA . GLY A 1 91 ? -16.341 8.350 -3.857 1.00 75.38 91 GLY A CA 1
ATOM 708 C C . GLY A 1 91 ? -17.683 8.445 -3.142 1.00 75.38 91 GLY A C 1
ATOM 709 O O . GLY A 1 91 ? -18.363 9.470 -3.215 1.00 75.38 91 GLY A O 1
ATOM 710 N N . PHE A 1 92 ? -18.062 7.382 -2.441 1.00 87.44 92 PHE A N 1
ATOM 711 C CA . PHE A 1 92 ? -19.334 7.263 -1.726 1.00 87.44 92 PHE A CA 1
ATOM 712 C C . PHE A 1 92 ? -19.103 7.105 -0.218 1.00 87.44 92 PHE A C 1
ATOM 714 O O . PHE A 1 92 ? -18.035 6.673 0.203 1.00 87.44 92 PHE A O 1
ATOM 721 N N . GLU A 1 93 ? -20.088 7.503 0.586 1.00 92.62 93 GLU A N 1
ATOM 722 C CA . GLU A 1 93 ? -20.078 7.270 2.035 1.00 92.62 93 GLU A CA 1
ATOM 723 C C . GLU A 1 93 ? -20.715 5.926 2.364 1.00 92.62 93 GLU A C 1
ATOM 725 O O . GLU A 1 93 ? -21.761 5.582 1.808 1.00 92.62 93 GLU A O 1
ATOM 730 N N . LEU A 1 94 ? -20.141 5.216 3.331 1.00 90.56 94 LEU A N 1
ATOM 731 C CA . LEU A 1 94 ? -20.745 4.035 3.932 1.00 90.56 94 LEU A CA 1
ATOM 732 C C . LEU A 1 94 ? -20.453 4.006 5.433 1.00 90.56 94 LEU A C 1
ATOM 734 O O . LEU A 1 94 ? -19.301 3.867 5.830 1.00 90.56 94 LEU A O 1
ATOM 738 N N . GLU A 1 95 ? -21.493 4.121 6.265 1.00 91.19 95 GLU A N 1
ATOM 739 C CA . GLU A 1 95 ? -21.394 3.988 7.733 1.00 91.19 95 GLU A CA 1
ATOM 740 C C . GLU A 1 95 ? -20.279 4.851 8.370 1.00 91.19 95 GLU A C 1
ATOM 742 O O . GLU A 1 95 ? -19.582 4.427 9.290 1.00 91.19 95 GLU A O 1
ATOM 747 N N . GLY A 1 96 ? -20.094 6.078 7.866 1.00 90.38 96 GLY A N 1
ATOM 748 C CA . GLY A 1 96 ? -19.073 7.016 8.352 1.00 90.38 96 GLY A CA 1
ATOM 749 C C . GLY A 1 96 ? -17.673 6.825 7.759 1.00 90.38 96 GLY A C 1
ATOM 750 O O . GLY A 1 96 ? -16.728 7.436 8.256 1.00 90.38 96 GLY A O 1
ATOM 751 N N . TYR A 1 97 ? -17.535 5.996 6.723 1.00 93.81 97 TYR A N 1
ATOM 752 C CA . TYR A 1 97 ? -16.315 5.858 5.933 1.00 93.81 97 TYR A CA 1
ATOM 753 C C . TYR A 1 97 ? -16.497 6.437 4.534 1.00 93.81 97 TYR A C 1
ATOM 755 O O . TYR A 1 97 ? -17.384 6.009 3.786 1.00 93.81 97 TYR A O 1
ATOM 763 N N . SER A 1 98 ? -15.584 7.325 4.151 1.00 95.00 98 SER A N 1
ATOM 764 C CA . SER A 1 98 ? -15.437 7.767 2.772 1.00 95.00 98 SER A CA 1
ATOM 765 C C . SER A 1 98 ? -14.693 6.687 1.986 1.00 95.00 98 SER A C 1
ATOM 767 O O . SER A 1 98 ? -13.546 6.364 2.297 1.00 95.00 98 SER A O 1
ATOM 769 N N . ILE A 1 99 ? -15.315 6.135 0.944 1.00 95.31 99 ILE A N 1
ATOM 770 C CA . ILE A 1 99 ? -14.678 5.157 0.055 1.00 95.31 99 ILE A CA 1
ATOM 771 C C . ILE A 1 99 ? -14.483 5.784 -1.317 1.00 95.31 99 ILE A C 1
ATOM 773 O O . ILE A 1 99 ? -15.431 6.203 -1.983 1.00 95.31 99 ILE A O 1
ATOM 777 N N . GLU A 1 100 ? -13.233 5.817 -1.758 1.00 94.44 100 GLU A N 1
ATOM 778 C CA . GLU A 1 100 ? -12.821 6.388 -3.035 1.00 94.44 100 GLU A CA 1
ATOM 779 C C . GLU A 1 100 ? -11.944 5.396 -3.785 1.00 94.44 100 GLU A C 1
ATOM 781 O O . GLU A 1 100 ? -11.308 4.542 -3.174 1.00 94.44 100 GLU A O 1
ATOM 786 N N . GLY A 1 101 ? -11.854 5.507 -5.107 1.00 92.94 101 GLY A N 1
ATOM 787 C CA . GLY A 1 101 ? -10.914 4.665 -5.832 1.00 92.94 101 GLY A CA 1
ATOM 788 C C . GLY A 1 101 ? -11.177 4.514 -7.315 1.00 92.94 101 GLY A C 1
ATOM 789 O O . GLY A 1 101 ? -12.062 5.141 -7.898 1.00 92.94 101 GLY A O 1
ATOM 790 N N . ILE A 1 102 ? -10.369 3.649 -7.910 1.00 95.25 102 ILE A N 1
ATOM 791 C CA . ILE A 1 102 ? -10.463 3.188 -9.289 1.00 95.25 102 ILE A CA 1
ATOM 792 C C . ILE A 1 102 ? -10.217 1.680 -9.287 1.00 95.25 102 ILE A C 1
ATOM 794 O O . ILE A 1 102 ? -9.342 1.198 -8.575 1.00 95.25 102 ILE A O 1
ATOM 798 N N . SER A 1 103 ? -11.002 0.926 -10.051 1.00 96.00 103 SER A N 1
ATOM 799 C CA . SER A 1 103 ? -10.746 -0.496 -10.281 1.00 96.00 103 SER A CA 1
ATOM 800 C C . SER A 1 103 ? -11.196 -0.857 -11.687 1.00 96.00 103 SER A C 1
ATOM 802 O O . SER A 1 103 ? -12.385 -0.860 -12.004 1.00 96.00 103 SER A O 1
ATOM 804 N N . ILE A 1 104 ? -10.215 -1.070 -12.555 1.00 97.00 104 ILE A N 1
ATOM 805 C CA . ILE A 1 104 ? -10.383 -1.446 -13.953 1.00 97.00 104 ILE A CA 1
ATOM 806 C C . ILE A 1 104 ? -9.437 -2.622 -14.182 1.00 97.00 104 ILE A C 1
ATOM 808 O O . ILE A 1 104 ? -8.217 -2.450 -14.137 1.00 97.00 104 ILE A O 1
ATOM 812 N N . GLY A 1 105 ? -10.000 -3.812 -14.400 1.00 94.31 105 GLY A N 1
ATOM 813 C CA . GLY A 1 105 ? -9.228 -5.054 -14.479 1.00 94.31 105 GLY A CA 1
ATOM 814 C C . GLY A 1 105 ? -8.118 -4.991 -15.530 1.00 94.31 105 GLY A C 1
ATOM 815 O O . GLY A 1 105 ? -8.368 -4.599 -16.669 1.00 94.31 105 GLY A O 1
ATOM 816 N N . GLY A 1 106 ? -6.892 -5.347 -15.140 1.00 94.62 106 GLY A N 1
ATOM 817 C CA . GLY A 1 106 ? -5.704 -5.299 -15.994 1.00 94.62 106 GLY A CA 1
ATOM 818 C C . GLY A 1 106 ? -5.128 -3.895 -16.217 1.00 94.62 106 GLY A C 1
ATOM 819 O O . GLY A 1 106 ? -4.093 -3.764 -16.868 1.00 94.62 106 GLY A O 1
ATOM 820 N N . HIS A 1 107 ? -5.767 -2.840 -15.700 1.00 96.88 107 HIS A N 1
ATOM 821 C CA . HIS A 1 107 ? -5.328 -1.455 -15.883 1.00 96.88 107 HIS A CA 1
ATOM 822 C C . HIS A 1 107 ? -4.840 -0.811 -14.588 1.00 96.88 107 HIS A C 1
ATOM 824 O O . HIS A 1 107 ? -3.747 -0.236 -14.584 1.00 96.88 107 HIS A O 1
ATOM 830 N N . GLU A 1 108 ? -5.675 -0.835 -13.547 1.00 98.12 108 GLU A N 1
ATOM 831 C CA . GLU A 1 108 ? -5.379 -0.281 -12.226 1.00 98.12 108 GLU A CA 1
ATOM 832 C C . GLU A 1 108 ? -6.470 -0.644 -11.215 1.00 98.12 108 GLU A C 1
ATOM 834 O O . GLU A 1 108 ? -7.657 -0.478 -11.500 1.00 98.12 108 GLU A O 1
ATOM 839 N N . THR A 1 109 ? -6.058 -1.012 -10.004 1.00 98.56 109 THR A N 1
ATOM 840 C CA . THR A 1 109 ? -6.896 -1.033 -8.808 1.00 98.56 109 THR A CA 1
ATOM 841 C C . THR A 1 109 ? -6.238 -0.232 -7.683 1.00 98.56 109 THR A C 1
ATOM 843 O O . THR A 1 109 ? -5.050 -0.386 -7.399 1.00 98.56 109 THR A O 1
ATOM 846 N N . CYS A 1 110 ? -7.015 0.650 -7.055 1.00 98.50 110 CYS A N 1
ATOM 847 C CA . CYS A 1 110 ? -6.666 1.355 -5.827 1.00 98.50 110 CYS A CA 1
ATOM 848 C C . CYS A 1 110 ? -7.954 1.797 -5.121 1.00 98.50 110 CYS A C 1
ATOM 850 O O . CYS A 1 110 ? -8.722 2.589 -5.676 1.00 98.50 110 CYS A O 1
ATOM 852 N N . VAL A 1 111 ? -8.186 1.296 -3.908 1.00 98.25 111 VAL A N 1
ATOM 853 C CA . VAL A 1 111 ? -9.322 1.668 -3.048 1.00 98.25 111 VAL A CA 1
ATOM 854 C C . VAL A 1 111 ? -8.793 2.400 -1.823 1.00 98.25 111 VAL A C 1
ATOM 856 O O . VAL A 1 111 ? -7.952 1.879 -1.106 1.00 98.25 111 VAL A O 1
ATOM 859 N N . ILE A 1 112 ? -9.279 3.607 -1.566 1.00 98.12 112 ILE A N 1
ATOM 860 C CA . ILE A 1 112 ? -8.773 4.521 -0.543 1.00 98.12 112 ILE A CA 1
ATOM 861 C C . ILE A 1 112 ? -9.852 4.723 0.517 1.00 98.12 112 ILE A C 1
ATOM 863 O O . ILE A 1 112 ? -10.990 5.053 0.186 1.00 98.12 112 ILE A O 1
ATOM 867 N N . ILE A 1 113 ? -9.464 4.570 1.786 1.00 97.38 113 ILE A N 1
ATOM 868 C CA . ILE A 1 113 ? -10.316 4.826 2.953 1.00 97.38 113 ILE A CA 1
ATOM 869 C C . ILE A 1 113 ? -9.581 5.806 3.885 1.00 97.38 113 ILE A C 1
ATOM 871 O O . ILE A 1 113 ? -8.780 5.381 4.733 1.00 97.38 113 ILE A O 1
ATOM 875 N N . PRO A 1 114 ? -9.794 7.127 3.722 1.00 95.88 114 PRO A N 1
ATOM 876 C CA . PRO A 1 114 ? -9.042 8.161 4.434 1.00 95.88 114 PRO A CA 1
ATOM 877 C C . PRO A 1 114 ? -9.112 8.064 5.965 1.00 95.88 114 PRO A C 1
ATOM 879 O O . PRO A 1 114 ? -8.116 8.314 6.644 1.00 95.88 114 PRO A O 1
ATOM 882 N N . GLU A 1 115 ? -10.251 7.660 6.530 1.00 95.12 115 GLU A N 1
ATOM 883 C CA . GLU A 1 115 ? -10.471 7.535 7.980 1.00 95.12 115 GLU A CA 1
ATOM 884 C C . GLU A 1 115 ? -9.609 6.425 8.613 1.00 95.12 115 GLU A C 1
ATOM 886 O O . GLU A 1 115 ? -9.278 6.458 9.808 1.00 95.12 115 GLU A O 1
ATOM 891 N N . LEU A 1 116 ? -9.194 5.451 7.798 1.00 96.19 116 LEU A N 1
ATOM 892 C CA . LEU A 1 116 ? -8.245 4.402 8.167 1.00 96.19 116 LEU A CA 1
ATOM 893 C C . LEU A 1 116 ? -6.792 4.793 7.853 1.00 96.19 116 LEU A C 1
ATOM 895 O O . LEU A 1 116 ? -5.871 4.082 8.249 1.00 96.19 116 LEU A O 1
ATOM 899 N N . LYS A 1 117 ? -6.576 5.923 7.164 1.00 96.94 117 LYS A N 1
ATOM 900 C CA . LYS A 1 117 ? -5.298 6.318 6.552 1.00 96.94 117 LYS A CA 1
ATOM 901 C C . LYS A 1 117 ? -4.728 5.211 5.661 1.00 96.94 117 LYS A C 1
ATOM 903 O O . LYS A 1 117 ? -3.515 4.985 5.670 1.00 96.94 117 LYS A O 1
ATOM 908 N N . ALA A 1 118 ? -5.605 4.503 4.950 1.00 98.12 118 ALA A N 1
ATOM 909 C CA . ALA A 1 118 ? -5.280 3.273 4.245 1.00 98.12 118 ALA A CA 1
ATOM 910 C C . ALA A 1 118 ? -5.676 3.321 2.767 1.00 98.12 118 ALA A C 1
ATOM 912 O O . ALA A 1 118 ? -6.695 3.911 2.398 1.00 98.12 118 ALA A O 1
ATOM 913 N N . ALA A 1 119 ? -4.885 2.643 1.939 1.00 98.56 119 ALA A N 1
ATOM 914 C CA . ALA A 1 119 ? -5.263 2.236 0.595 1.00 98.56 119 ALA A CA 1
ATOM 915 C C . ALA A 1 119 ? -5.104 0.715 0.430 1.00 98.56 119 ALA A C 1
ATOM 917 O O . ALA A 1 119 ? -4.194 0.116 1.000 1.00 98.56 119 ALA A O 1
ATOM 918 N N . PHE A 1 120 ? -5.985 0.102 -0.352 1.00 98.75 120 PHE A N 1
ATOM 919 C CA . PHE A 1 120 ? -5.914 -1.290 -0.784 1.00 98.75 120 PHE A CA 1
ATOM 920 C C . PHE A 1 120 ? -5.555 -1.305 -2.262 1.00 98.75 120 PHE A C 1
ATOM 922 O O . PHE A 1 120 ? -6.293 -0.752 -3.083 1.00 98.75 120 PHE A O 1
ATOM 929 N N . ASP A 1 121 ? -4.414 -1.918 -2.560 1.00 98.81 121 ASP A N 1
ATOM 930 C CA . ASP A 1 121 ? -3.706 -1.837 -3.832 1.00 98.81 121 ASP A CA 1
ATOM 931 C C . ASP A 1 121 ? -3.363 -0.401 -4.268 1.00 98.81 121 ASP A C 1
ATOM 933 O O . ASP A 1 121 ? -3.856 0.606 -3.748 1.00 98.81 121 AS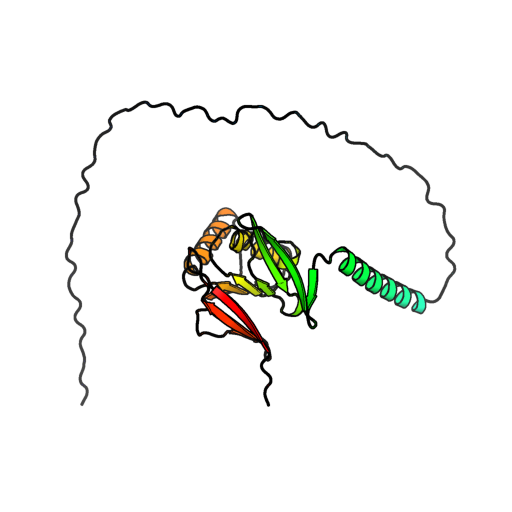P A O 1
ATOM 937 N N . ILE A 1 122 ? -2.434 -0.295 -5.212 1.00 98.69 122 ILE A N 1
ATOM 938 C CA . ILE A 1 122 ? -1.920 0.977 -5.710 1.00 98.69 122 ILE A CA 1
ATOM 939 C C . ILE A 1 122 ? -1.420 0.856 -7.154 1.00 98.69 122 ILE A C 1
ATOM 941 O O . ILE A 1 122 ? -0.294 1.223 -7.473 1.00 98.69 122 ILE A O 1
ATOM 945 N N . GLY A 1 123 ? -2.269 0.363 -8.059 1.00 98.50 123 GLY A N 1
ATOM 946 C CA . GLY A 1 123 ? -1.872 0.010 -9.427 1.00 98.50 123 GLY A CA 1
ATOM 947 C C . GLY A 1 123 ? -1.076 1.075 -10.190 1.00 98.50 123 GLY A C 1
ATOM 948 O O . GLY A 1 123 ? 0.001 0.769 -10.693 1.00 98.50 123 GLY A O 1
ATOM 949 N N . ARG A 1 124 ? -1.536 2.333 -10.251 1.00 98.12 124 ARG A N 1
ATOM 950 C CA . ARG A 1 124 ? -0.783 3.460 -10.852 1.00 98.12 124 ARG A CA 1
ATOM 951 C C . ARG A 1 124 ? -0.599 4.639 -9.900 1.00 98.12 124 ARG A C 1
ATOM 953 O O . ARG A 1 124 ? -0.168 5.705 -10.331 1.00 98.12 124 ARG A O 1
ATOM 960 N N . CYS A 1 125 ? -0.874 4.442 -8.611 1.00 98.06 125 CYS A N 1
ATOM 961 C CA . CYS A 1 125 ? -0.740 5.461 -7.570 1.00 98.06 125 CYS A CA 1
ATOM 962 C C . CYS A 1 125 ? -1.533 6.753 -7.870 1.00 98.06 125 CYS A C 1
ATOM 964 O O . CYS A 1 125 ? -0.950 7.788 -8.213 1.00 98.06 125 CYS A O 1
ATOM 966 N N . PRO A 1 126 ? -2.866 6.763 -7.676 1.00 95.50 126 PRO A N 1
ATOM 967 C CA . PRO A 1 126 ? -3.627 8.001 -7.772 1.00 95.50 126 PRO A CA 1
ATOM 968 C C . PRO A 1 126 ? -3.152 8.993 -6.699 1.00 95.50 126 PRO A C 1
ATOM 970 O O . PRO A 1 126 ? -2.875 8.612 -5.563 1.00 95.50 126 PRO A O 1
ATOM 973 N N . LEU A 1 127 ? -3.113 10.292 -7.018 1.00 92.88 127 LEU A N 1
ATOM 974 C CA . LEU A 1 127 ? -2.558 11.329 -6.126 1.00 92.88 127 LEU A CA 1
ATOM 975 C C . LEU A 1 127 ? -3.185 11.334 -4.716 1.00 92.88 127 LEU A C 1
ATOM 977 O O . LEU A 1 127 ? -2.531 11.675 -3.731 1.00 92.88 127 LEU A O 1
ATOM 981 N N . ARG A 1 128 ? -4.453 10.923 -4.594 1.00 92.12 128 ARG A N 1
ATOM 982 C CA . ARG A 1 128 ? -5.148 10.818 -3.301 1.00 92.12 128 ARG A CA 1
ATOM 983 C C . ARG A 1 128 ? -4.594 9.690 -2.412 1.00 92.12 128 ARG A C 1
ATOM 985 O O . ARG A 1 128 ? -4.611 9.832 -1.189 1.00 92.12 128 ARG A O 1
ATOM 992 N N . ALA A 1 129 ? -4.050 8.621 -2.999 1.00 97.12 129 ALA A N 1
ATOM 993 C CA . ALA A 1 129 ? -3.435 7.512 -2.267 1.00 97.12 129 ALA A CA 1
ATOM 994 C C . ALA A 1 129 ? -2.115 7.917 -1.595 1.00 97.12 129 ALA A C 1
ATOM 996 O O . ALA A 1 129 ? -1.790 7.403 -0.530 1.00 97.12 129 ALA A O 1
ATOM 997 N N . VAL A 1 130 ? -1.398 8.908 -2.147 1.00 98.12 130 VAL A N 1
ATOM 998 C CA . VAL A 1 130 ? -0.113 9.407 -1.614 1.00 98.12 130 VAL A CA 1
ATOM 999 C C . VAL A 1 130 ? -0.208 9.816 -0.146 1.00 98.12 130 VAL A C 1
ATOM 1001 O O . VAL A 1 130 ? 0.765 9.671 0.582 1.00 98.12 130 VAL A O 1
ATOM 1004 N N . HIS A 1 131 ? -1.370 10.281 0.317 1.00 97.19 131 HIS A N 1
ATOM 1005 C CA . HIS A 1 131 ? -1.564 10.747 1.692 1.00 97.19 131 HIS A CA 1
ATOM 1006 C C . HIS A 1 131 ? -1.910 9.628 2.687 1.00 97.19 131 HIS A C 1
ATOM 1008 O O . HIS A 1 131 ? -1.920 9.875 3.893 1.00 97.19 131 HIS A O 1
ATOM 1014 N N . GLN A 1 132 ? -2.155 8.402 2.219 1.00 98.12 132 GLN A N 1
ATOM 1015 C CA . GLN A 1 132 ? -2.426 7.259 3.091 1.00 98.12 132 GLN A CA 1
ATOM 1016 C C . GLN A 1 132 ? -1.124 6.749 3.699 1.00 98.12 132 GLN A C 1
ATOM 1018 O O . GLN A 1 132 ? -0.099 6.737 3.026 1.00 98.12 132 GLN A O 1
ATOM 1023 N N . ASN A 1 133 ? -1.144 6.374 4.975 1.00 98.38 133 ASN A N 1
ATOM 1024 C CA . ASN A 1 133 ? 0.037 5.874 5.684 1.00 98.38 133 ASN A CA 1
ATOM 1025 C C . ASN A 1 133 ? 0.238 4.371 5.501 1.00 98.38 133 ASN A C 1
ATOM 1027 O O . ASN A 1 133 ? 1.365 3.901 5.622 1.00 98.38 133 ASN A O 1
ATOM 1031 N N . PHE A 1 134 ? -0.852 3.651 5.249 1.00 98.75 134 PHE A N 1
ATOM 1032 C CA . PHE A 1 134 ? -0.874 2.206 5.104 1.00 98.75 134 PHE A CA 1
ATOM 1033 C C . PHE A 1 134 ? -1.298 1.842 3.682 1.00 98.75 134 PHE A C 1
ATOM 1035 O O . PHE A 1 134 ? -2.302 2.360 3.189 1.00 98.75 134 PHE A O 1
ATOM 1042 N N . VAL A 1 135 ? -0.559 0.945 3.035 1.00 98.81 135 VAL A N 1
ATOM 1043 C CA . VAL A 1 135 ? -0.960 0.334 1.761 1.00 98.81 135 VAL A CA 1
ATOM 1044 C C . VAL A 1 135 ? -1.009 -1.172 1.939 1.00 98.81 135 VAL A C 1
ATOM 1046 O O . VAL A 1 135 ? -0.035 -1.766 2.384 1.00 98.81 135 VAL A O 1
ATOM 1049 N N . PHE A 1 136 ? -2.135 -1.784 1.591 1.00 98.88 136 PHE A N 1
ATOM 1050 C CA . PHE A 1 136 ? -2.348 -3.226 1.668 1.00 98.88 136 PHE A CA 1
ATOM 1051 C C . PHE A 1 136 ? -2.404 -3.806 0.263 1.00 98.88 136 PHE A C 1
ATOM 1053 O O . PHE A 1 136 ? -3.344 -3.529 -0.479 1.00 98.88 136 PHE A O 1
ATOM 1060 N N . ILE A 1 137 ? -1.402 -4.595 -0.103 1.00 98.88 137 ILE A N 1
ATOM 1061 C CA . ILE A 1 137 ? -1.312 -5.232 -1.412 1.00 98.88 137 ILE A CA 1
ATOM 1062 C C . ILE A 1 137 ? -1.998 -6.590 -1.373 1.00 98.88 137 ILE A C 1
ATOM 1064 O O . ILE A 1 137 ? -1.662 -7.447 -0.565 1.00 98.88 137 ILE A O 1
ATOM 1068 N N . THR A 1 138 ? -2.946 -6.812 -2.274 1.00 98.75 138 THR A N 1
ATOM 1069 C CA . THR A 1 138 ? -3.695 -8.071 -2.333 1.00 98.75 138 THR A CA 1
ATOM 1070 C C . THR A 1 138 ? -2.919 -9.182 -3.037 1.00 98.75 138 THR A C 1
ATOM 1072 O O . THR A 1 138 ? -2.983 -10.338 -2.614 1.00 98.75 138 THR A O 1
ATOM 1075 N N . HIS A 1 139 ? -2.196 -8.855 -4.114 1.00 98.62 139 HIS A N 1
ATOM 1076 C CA . HIS A 1 139 ? -1.379 -9.782 -4.903 1.00 98.62 139 HIS A CA 1
ATOM 1077 C C . HIS A 1 139 ? -0.430 -9.037 -5.854 1.00 98.62 139 HIS A C 1
ATOM 1079 O O . HIS A 1 139 ? -0.541 -7.830 -6.034 1.00 98.62 139 HIS A O 1
ATOM 1085 N N . GLY A 1 140 ? 0.489 -9.770 -6.490 1.00 98.31 140 GLY A N 1
ATOM 1086 C CA . GLY A 1 140 ? 1.591 -9.211 -7.282 1.00 98.31 140 GLY A CA 1
ATOM 1087 C C . GLY A 1 140 ? 1.297 -8.825 -8.738 1.00 98.31 140 GLY A C 1
ATOM 1088 O O . GLY A 1 140 ? 2.245 -8.616 -9.492 1.00 98.31 140 GLY A O 1
ATOM 1089 N N . HIS A 1 141 ? 0.040 -8.754 -9.191 1.00 98.50 141 HIS A N 1
ATOM 1090 C CA . HIS A 1 141 ? -0.215 -8.274 -10.555 1.00 98.50 141 HIS A CA 1
ATOM 1091 C C . HIS A 1 141 ? 0.078 -6.775 -10.686 1.00 98.50 141 HIS A C 1
ATOM 1093 O O . HIS A 1 141 ? -0.152 -5.988 -9.767 1.00 98.50 141 HIS A O 1
ATOM 1099 N N . LEU A 1 142 ? 0.569 -6.368 -11.860 1.00 98.25 142 LEU A N 1
ATOM 1100 C CA . LEU A 1 142 ? 1.042 -5.004 -12.096 1.00 98.25 142 LEU A CA 1
ATOM 1101 C C . LEU A 1 142 ? -0.058 -3.949 -11.917 1.00 98.25 142 LEU A C 1
ATOM 1103 O O . LEU A 1 142 ? 0.216 -2.862 -11.416 1.00 98.25 142 LEU A O 1
ATOM 1107 N N . ASP A 1 143 ? -1.302 -4.271 -12.266 1.00 98.44 143 ASP A N 1
ATOM 1108 C CA . ASP A 1 143 ? -2.457 -3.399 -12.053 1.00 98.44 143 ASP A CA 1
ATOM 1109 C C . ASP A 1 143 ? -2.835 -3.229 -10.573 1.00 98.44 143 ASP A C 1
ATOM 1111 O O . ASP A 1 143 ? -3.657 -2.372 -10.264 1.00 98.44 143 ASP A O 1
ATOM 1115 N N . HIS A 1 144 ? -2.200 -3.961 -9.655 1.00 98.69 144 HIS A N 1
ATOM 1116 C CA . HIS A 1 144 ? -2.361 -3.818 -8.206 1.00 98.69 144 HIS A CA 1
ATOM 1117 C C . HIS A 1 144 ? -1.125 -3.210 -7.527 1.00 98.69 144 HIS A C 1
ATOM 1119 O O . HIS A 1 144 ? -1.274 -2.401 -6.615 1.00 98.69 144 HIS A O 1
ATOM 1125 N N . ILE A 1 145 ? 0.093 -3.533 -7.979 1.00 98.31 145 ILE A N 1
ATOM 1126 C CA . ILE A 1 145 ? 1.336 -3.113 -7.295 1.00 98.31 145 ILE A CA 1
ATOM 1127 C C . ILE A 1 145 ? 2.147 -2.039 -8.020 1.00 98.31 145 ILE A C 1
ATOM 1129 O O . ILE A 1 145 ? 3.055 -1.459 -7.425 1.00 98.31 145 ILE A O 1
ATOM 1133 N N . GLY A 1 146 ? 1.863 -1.777 -9.299 1.00 98.31 146 GLY A N 1
ATOM 1134 C CA . GLY A 1 146 ? 2.760 -1.028 -10.186 1.00 98.31 146 GLY A CA 1
ATOM 1135 C C . GLY A 1 146 ? 3.102 0.389 -9.721 1.00 98.31 146 GLY A C 1
ATOM 1136 O O . GLY A 1 146 ? 4.171 0.905 -10.040 1.00 98.31 146 GLY A O 1
ATOM 1137 N N . GLY A 1 147 ? 2.236 1.017 -8.928 1.00 98.50 147 GLY A N 1
ATOM 1138 C CA . GLY A 1 147 ? 2.430 2.361 -8.405 1.00 98.50 147 GLY A CA 1
ATOM 1139 C C . GLY A 1 147 ? 3.260 2.437 -7.126 1.00 98.50 147 GLY A C 1
ATOM 1140 O O . GLY A 1 147 ? 3.489 3.551 -6.662 1.00 98.50 147 GLY A O 1
ATOM 1141 N N . LEU A 1 148 ? 3.730 1.323 -6.550 1.00 98.62 148 LEU A N 1
ATOM 1142 C CA . LEU A 1 148 ? 4.486 1.326 -5.288 1.00 98.62 148 LEU A CA 1
ATOM 1143 C C . LEU A 1 148 ? 5.733 2.237 -5.312 1.00 98.62 148 LEU A C 1
ATOM 1145 O O . LEU A 1 148 ? 5.850 3.081 -4.417 1.00 98.62 148 LEU A O 1
ATOM 1149 N N . PRO A 1 149 ? 6.633 2.167 -6.318 1.00 98.38 149 PRO A N 1
ATOM 1150 C CA . PRO A 1 149 ? 7.787 3.065 -6.373 1.00 98.38 149 PRO A CA 1
ATOM 1151 C C . PRO A 1 149 ? 7.377 4.537 -6.477 1.00 98.38 149 PRO A C 1
ATOM 1153 O O . PRO A 1 149 ? 7.905 5.386 -5.759 1.00 98.38 149 PRO A O 1
ATOM 1156 N N . MET A 1 150 ? 6.382 4.835 -7.321 1.00 98.25 150 MET A N 1
ATOM 1157 C CA . MET A 1 150 ? 5.844 6.189 -7.486 1.00 98.25 150 MET A CA 1
ATOM 1158 C C . MET A 1 150 ? 5.234 6.722 -6.190 1.00 98.25 150 MET A C 1
ATOM 1160 O O . MET A 1 150 ? 5.430 7.887 -5.850 1.00 98.25 150 MET A O 1
ATOM 1164 N N . TYR A 1 151 ? 4.528 5.878 -5.446 1.00 98.69 151 TYR A N 1
ATOM 1165 C CA . TYR A 1 151 ? 3.925 6.218 -4.167 1.00 98.69 151 TYR A CA 1
ATOM 1166 C C . TYR A 1 151 ? 4.968 6.630 -3.128 1.00 98.69 151 TYR A C 1
ATOM 1168 O O . TYR A 1 151 ? 4.879 7.730 -2.576 1.00 98.69 151 TYR A O 1
ATOM 1176 N N . VAL A 1 152 ? 5.987 5.796 -2.902 1.00 98.75 152 VAL A N 1
ATOM 1177 C CA . VAL A 1 152 ? 7.052 6.085 -1.928 1.00 98.75 152 VAL A CA 1
ATOM 1178 C C . VAL A 1 152 ? 7.861 7.312 -2.351 1.00 98.75 152 VAL A C 1
ATOM 1180 O O . VAL A 1 152 ? 8.074 8.211 -1.537 1.00 98.75 152 VAL A O 1
ATOM 1183 N N . ALA A 1 153 ? 8.239 7.406 -3.630 1.00 98.31 153 ALA A N 1
ATOM 1184 C CA . ALA A 1 153 ? 8.969 8.556 -4.156 1.00 98.31 153 ALA A CA 1
ATOM 1185 C C . ALA A 1 153 ? 8.170 9.860 -4.000 1.00 98.31 153 ALA A C 1
ATOM 1187 O O . ALA A 1 153 ? 8.706 10.866 -3.541 1.00 98.31 153 ALA A O 1
ATOM 1188 N N . THR A 1 154 ? 6.869 9.851 -4.310 1.00 98.25 154 THR A N 1
ATOM 1189 C CA . THR A 1 154 ? 6.024 11.049 -4.174 1.00 98.25 154 THR A CA 1
ATOM 1190 C C . THR A 1 154 ? 5.858 11.457 -2.711 1.00 98.25 154 THR A C 1
ATOM 1192 O O . THR A 1 154 ? 5.892 12.646 -2.399 1.00 98.25 154 THR A O 1
ATOM 1195 N N . ARG A 1 155 ? 5.737 10.495 -1.784 1.00 98.44 155 ARG A N 1
ATOM 1196 C CA . ARG A 1 155 ? 5.724 10.795 -0.344 1.00 98.44 155 ARG A CA 1
ATOM 1197 C C . ARG A 1 155 ? 7.024 11.447 0.114 1.00 98.44 155 ARG A C 1
ATOM 1199 O O . ARG A 1 155 ? 6.957 12.436 0.840 1.00 98.44 155 ARG A O 1
ATOM 1206 N N . ALA A 1 156 ? 8.172 10.943 -0.341 1.00 97.75 156 ALA A N 1
ATOM 1207 C CA . ALA A 1 156 ? 9.474 11.537 -0.046 1.00 97.75 156 ALA A CA 1
ATOM 1208 C C . ALA A 1 156 ? 9.585 12.969 -0.600 1.00 97.75 156 ALA A C 1
ATOM 1210 O O . ALA A 1 156 ? 9.989 13.873 0.127 1.00 97.75 156 ALA A O 1
ATOM 1211 N N . LEU A 1 157 ? 9.134 13.205 -1.839 1.00 97.12 157 LEU A N 1
ATOM 1212 C CA . LEU A 1 157 ? 9.087 14.544 -2.447 1.00 97.12 157 LEU A CA 1
ATOM 1213 C C . LEU A 1 157 ? 8.217 15.531 -1.659 1.00 97.12 157 LEU A C 1
ATOM 1215 O O . LEU A 1 157 ? 8.503 16.726 -1.634 1.00 97.12 157 LEU A O 1
ATOM 1219 N N . TYR A 1 158 ? 7.149 15.049 -1.026 1.00 97.50 158 TYR A N 1
ATOM 1220 C CA . TYR A 1 158 ? 6.256 15.862 -0.196 1.00 97.50 158 TYR A CA 1
ATOM 1221 C C . TYR A 1 158 ? 6.691 15.931 1.272 1.00 97.50 158 TYR A C 1
ATOM 1223 O O . TYR A 1 158 ? 5.955 16.475 2.096 1.00 97.50 158 TYR A O 1
ATOM 1231 N N . SER A 1 159 ? 7.862 15.385 1.614 1.00 97.25 159 SER A N 1
ATOM 1232 C CA . SER A 1 159 ? 8.360 15.299 2.991 1.00 97.25 159 SER A CA 1
ATOM 1233 C C . SER A 1 159 ? 7.361 14.633 3.948 1.00 97.25 159 SER A C 1
ATOM 1235 O O . SER A 1 159 ? 7.255 14.999 5.120 1.00 9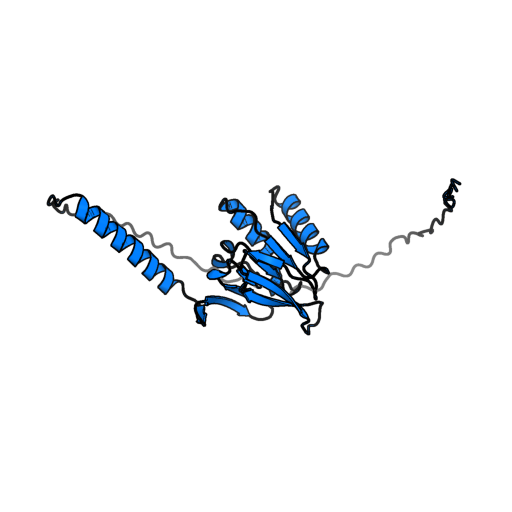7.25 159 SER A O 1
ATOM 1237 N N . LEU A 1 160 ? 6.591 13.663 3.448 1.00 98.00 160 LEU A N 1
ATOM 1238 C CA . LEU A 1 160 ? 5.674 12.864 4.254 1.00 98.00 160 LEU A CA 1
ATOM 1239 C C . LEU A 1 160 ? 6.436 11.734 4.953 1.00 98.00 160 LEU A C 1
ATOM 1241 O O . LEU A 1 160 ? 7.467 11.264 4.475 1.00 98.00 160 LEU A O 1
ATOM 1245 N N . LYS A 1 161 ? 5.892 11.252 6.078 1.00 97.31 161 LYS A N 1
ATOM 1246 C CA . LYS A 1 161 ? 6.432 10.078 6.782 1.00 97.31 161 LYS A CA 1
ATOM 1247 C C . LYS A 1 161 ? 6.560 8.889 5.803 1.00 97.31 161 LYS A C 1
ATOM 1249 O O . LYS A 1 161 ? 5.606 8.659 5.050 1.00 97.31 161 LYS A O 1
ATOM 1254 N N . PRO A 1 162 ? 7.644 8.094 5.852 1.00 98.50 162 PRO A N 1
ATOM 1255 C CA . PRO A 1 162 ? 7.694 6.784 5.205 1.00 98.50 162 PRO A CA 1
ATOM 1256 C C . PRO A 1 162 ? 6.412 5.969 5.459 1.00 98.50 162 PRO A C 1
ATOM 1258 O O . PRO A 1 162 ? 5.901 5.975 6.588 1.00 98.50 162 PRO A O 1
ATOM 1261 N N . PRO A 1 163 ? 5.822 5.358 4.420 1.00 98.62 163 PRO A N 1
ATOM 1262 C CA . PRO A 1 163 ? 4.614 4.560 4.575 1.00 98.62 163 PRO A CA 1
ATOM 1263 C C . PRO A 1 163 ? 4.932 3.160 5.101 1.00 98.62 163 PRO A C 1
ATOM 1265 O O . PRO A 1 163 ? 6.062 2.695 4.984 1.00 98.62 163 PRO A O 1
ATOM 1268 N N . THR A 1 164 ? 3.911 2.473 5.607 1.00 98.81 164 THR A N 1
ATOM 1269 C CA . THR A 1 164 ? 3.973 1.033 5.874 1.00 98.81 164 THR A CA 1
ATOM 1270 C C . THR A 1 164 ? 3.213 0.294 4.775 1.00 98.81 164 THR A C 1
ATOM 1272 O O . THR A 1 164 ? 2.042 0.587 4.515 1.00 98.81 164 THR A O 1
ATOM 1275 N N . ILE A 1 165 ? 3.883 -0.643 4.114 1.00 98.88 165 ILE A N 1
ATOM 1276 C CA . ILE A 1 165 ? 3.353 -1.431 3.005 1.00 98.88 165 ILE A CA 1
ATOM 1277 C C . ILE A 1 165 ? 3.200 -2.874 3.486 1.00 98.88 165 ILE A C 1
ATOM 1279 O O . ILE A 1 165 ? 4.165 -3.501 3.911 1.00 98.88 165 ILE A O 1
ATOM 1283 N N . PHE A 1 166 ? 1.981 -3.397 3.414 1.00 98.88 166 PHE A N 1
ATOM 1284 C CA . PHE A 1 166 ? 1.654 -4.772 3.764 1.00 98.88 166 PHE A CA 1
ATOM 1285 C C . PHE A 1 166 ? 1.517 -5.607 2.502 1.00 98.88 166 PHE A C 1
ATOM 1287 O O . PHE A 1 166 ? 0.821 -5.201 1.570 1.00 98.88 166 PHE A O 1
ATOM 1294 N N . VAL A 1 167 ? 2.131 -6.785 2.493 1.00 98.81 167 VAL A N 1
ATOM 1295 C CA . VAL A 1 167 ? 2.151 -7.681 1.331 1.00 98.81 167 VAL A CA 1
ATOM 1296 C C . VAL A 1 167 ? 1.907 -9.135 1.742 1.00 98.81 167 VAL A C 1
ATOM 1298 O O . VAL A 1 167 ? 2.146 -9.486 2.901 1.00 98.81 167 VAL A O 1
ATOM 1301 N N . PRO A 1 168 ? 1.458 -10.006 0.820 1.00 98.50 168 PRO A N 1
ATOM 1302 C CA . PRO A 1 168 ? 1.560 -11.446 1.008 1.00 98.50 168 PRO A CA 1
ATOM 1303 C C . PRO A 1 168 ? 3.037 -11.844 1.173 1.00 98.50 168 PRO A C 1
ATOM 1305 O O . PRO A 1 168 ? 3.868 -11.358 0.400 1.00 98.50 168 PRO A O 1
ATOM 1308 N N . PRO A 1 169 ? 3.384 -12.764 2.092 1.00 98.50 169 PRO A N 1
ATOM 1309 C CA . PRO A 1 169 ? 4.781 -13.151 2.320 1.00 98.50 169 PRO A CA 1
ATOM 1310 C C . PRO A 1 169 ? 5.516 -13.623 1.062 1.00 98.50 169 PRO A C 1
ATOM 1312 O O . PRO A 1 169 ? 6.707 -13.386 0.898 1.00 98.50 169 PRO A O 1
ATOM 1315 N N . CYS A 1 170 ? 4.801 -14.243 0.120 1.00 97.94 170 CYS A N 1
ATOM 1316 C CA . CYS A 1 170 ? 5.396 -14.776 -1.103 1.00 97.94 170 CYS A CA 1
ATOM 1317 C C . CYS A 1 170 ? 5.980 -13.716 -2.054 1.00 97.94 170 CYS A C 1
ATOM 1319 O O . CYS A 1 170 ? 6.665 -14.106 -2.992 1.00 97.94 170 CYS A O 1
ATOM 1321 N N . ILE A 1 171 ? 5.677 -12.424 -1.869 1.00 98.25 171 ILE A N 1
ATOM 1322 C CA . ILE A 1 171 ? 6.214 -11.333 -2.702 1.00 98.25 171 ILE A CA 1
ATOM 1323 C C . ILE A 1 171 ? 7.101 -10.356 -1.919 1.00 98.25 171 ILE A C 1
ATOM 1325 O O . ILE A 1 171 ? 7.537 -9.360 -2.487 1.00 98.25 171 ILE A O 1
ATOM 1329 N N . GLU A 1 172 ? 7.369 -10.601 -0.633 1.00 98.50 172 GLU A N 1
ATOM 1330 C CA . GLU A 1 172 ? 8.148 -9.688 0.218 1.00 98.50 172 GLU A CA 1
ATOM 1331 C C . GLU A 1 172 ? 9.526 -9.378 -0.384 1.00 98.50 172 GLU A C 1
ATOM 1333 O O . GLU A 1 172 ? 9.852 -8.218 -0.640 1.00 98.50 172 GLU A O 1
ATOM 1338 N N . GLU A 1 173 ? 10.295 -10.420 -0.708 1.00 98.62 173 GLU A N 1
ATOM 1339 C CA . GLU A 1 173 ? 11.629 -10.263 -1.295 1.00 98.62 173 GLU A CA 1
ATOM 1340 C C . GLU A 1 173 ? 11.598 -9.564 -2.661 1.00 98.62 173 GLU A C 1
ATOM 1342 O O . GLU A 1 173 ? 12.516 -8.819 -3.006 1.00 98.62 173 GLU A O 1
ATOM 1347 N N . ASP A 1 174 ? 10.554 -9.797 -3.457 1.00 98.56 174 ASP A N 1
ATOM 1348 C CA . ASP A 1 174 ? 10.423 -9.188 -4.781 1.00 98.56 174 ASP A CA 1
ATOM 1349 C C . ASP A 1 174 ? 10.140 -7.687 -4.685 1.00 98.56 174 ASP A C 1
ATOM 1351 O O . ASP A 1 174 ? 10.642 -6.914 -5.504 1.00 98.56 174 ASP A O 1
ATOM 1355 N N . ILE A 1 175 ? 9.394 -7.255 -3.662 1.00 98.50 175 ILE A N 1
ATOM 1356 C CA . ILE A 1 175 ? 9.173 -5.834 -3.386 1.00 98.50 175 ILE A CA 1
ATOM 1357 C C . ILE A 1 175 ? 10.465 -5.159 -2.923 1.00 98.50 175 ILE A C 1
ATOM 1359 O O . ILE A 1 175 ? 10.781 -4.082 -3.429 1.00 98.50 175 ILE A O 1
ATOM 1363 N N . GLU A 1 176 ? 11.255 -5.783 -2.047 1.00 98.56 176 GLU A N 1
ATOM 1364 C CA . GLU A 1 176 ? 12.568 -5.232 -1.671 1.00 98.56 176 GLU A CA 1
ATOM 1365 C C . GLU A 1 176 ? 13.478 -5.060 -2.896 1.00 98.56 176 GLU A C 1
ATOM 1367 O O . GLU A 1 176 ? 13.994 -3.968 -3.149 1.00 98.56 176 GLU A O 1
ATOM 1372 N N . ARG A 1 177 ? 13.580 -6.094 -3.745 1.00 98.56 177 ARG A N 1
ATOM 1373 C CA . ARG A 1 177 ? 14.359 -6.033 -4.996 1.00 98.56 177 ARG A CA 1
ATOM 1374 C C . ARG A 1 177 ? 13.860 -4.944 -5.945 1.00 98.56 177 ARG A C 1
ATOM 1376 O O . ARG A 1 177 ? 14.672 -4.253 -6.561 1.00 98.56 177 ARG A O 1
ATOM 1383 N N . LEU A 1 178 ? 12.542 -4.775 -6.079 1.00 98.25 178 LEU A N 1
ATOM 1384 C CA . LEU A 1 178 ? 11.945 -3.708 -6.889 1.00 98.25 178 LEU A CA 1
ATOM 1385 C C . LEU A 1 178 ? 12.431 -2.331 -6.419 1.00 98.25 178 LEU A C 1
ATOM 1387 O O . LEU A 1 178 ? 12.815 -1.491 -7.239 1.00 98.25 178 LEU A O 1
ATOM 1391 N N . PHE A 1 179 ? 12.436 -2.099 -5.108 1.00 98.62 179 PHE A N 1
ATOM 1392 C CA . PHE A 1 179 ? 12.902 -0.839 -4.549 1.00 98.62 179 PHE A CA 1
ATOM 1393 C C . PHE A 1 179 ? 14.411 -0.660 -4.674 1.00 98.62 179 PHE A C 1
ATOM 1395 O O . PHE A 1 179 ? 14.839 0.442 -5.008 1.00 98.62 179 PHE A O 1
ATOM 1402 N N . ASP A 1 180 ? 15.213 -1.709 -4.514 1.00 98.50 180 ASP A N 1
ATOM 1403 C CA . ASP A 1 180 ? 16.660 -1.648 -4.749 1.00 98.50 180 ASP A CA 1
ATOM 1404 C C . ASP A 1 180 ? 16.999 -1.252 -6.189 1.00 98.50 180 ASP A C 1
ATOM 1406 O O . ASP A 1 180 ? 17.855 -0.391 -6.417 1.00 98.50 180 ASP A O 1
ATOM 1410 N N . ILE A 1 181 ? 16.275 -1.804 -7.167 1.00 98.44 181 ILE A N 1
ATOM 1411 C CA . ILE A 1 181 ? 16.409 -1.421 -8.577 1.00 98.44 181 ILE A CA 1
ATOM 1412 C C . ILE A 1 181 ? 16.092 0.070 -8.755 1.00 98.44 181 ILE A C 1
ATOM 1414 O O . ILE A 1 181 ? 16.867 0.796 -9.379 1.00 98.44 181 ILE A O 1
ATOM 1418 N N . HIS A 1 182 ? 14.994 0.567 -8.180 1.00 98.31 182 HIS A N 1
ATOM 1419 C CA . HIS A 1 182 ? 14.633 1.983 -8.283 1.00 98.31 182 HIS A CA 1
ATOM 1420 C C . HIS A 1 182 ? 15.595 2.923 -7.543 1.00 98.31 182 HIS A C 1
ATOM 1422 O O . HIS A 1 182 ? 15.918 3.981 -8.086 1.00 98.31 182 HIS A O 1
ATOM 1428 N N . ARG A 1 183 ? 16.094 2.540 -6.361 1.00 98.31 183 ARG A N 1
ATOM 1429 C CA . ARG A 1 183 ? 17.136 3.275 -5.625 1.00 98.31 183 ARG A CA 1
ATOM 1430 C C . ARG A 1 183 ? 18.407 3.379 -6.466 1.00 98.31 183 ARG A C 1
ATOM 1432 O O . ARG A 1 183 ? 18.946 4.470 -6.629 1.00 98.31 183 ARG A O 1
ATOM 1439 N N . SER A 1 184 ? 18.840 2.269 -7.070 1.00 98.25 184 SER A N 1
ATOM 1440 C CA . SER A 1 184 ? 20.035 2.212 -7.919 1.00 98.25 184 SER A CA 1
ATOM 1441 C C . SER A 1 184 ? 19.890 3.038 -9.202 1.00 98.25 184 SER A C 1
ATOM 1443 O O . SER A 1 184 ? 20.766 3.841 -9.523 1.00 98.25 184 SER A O 1
ATOM 1445 N N . MET A 1 185 ? 18.775 2.901 -9.925 1.00 98.12 185 MET A N 1
ATOM 1446 C CA . MET A 1 185 ? 18.539 3.666 -11.155 1.00 98.12 185 MET A CA 1
ATOM 1447 C C . MET A 1 185 ? 18.360 5.161 -10.883 1.00 98.12 185 MET A C 1
ATOM 1449 O O . MET A 1 185 ? 18.888 5.991 -11.618 1.00 98.12 185 MET A O 1
ATOM 1453 N N . GLY A 1 186 ? 17.583 5.500 -9.853 1.00 96.38 186 GLY A N 1
ATOM 1454 C CA . GLY A 1 186 ? 17.217 6.877 -9.534 1.00 96.38 186 GLY A CA 1
ATOM 1455 C C . GLY A 1 186 ? 18.258 7.623 -8.707 1.00 96.38 186 GLY A C 1
ATOM 1456 O O . GLY A 1 186 ? 18.199 8.847 -8.668 1.00 96.38 186 GLY A O 1
ATOM 1457 N N . GLN A 1 187 ? 19.193 6.913 -8.064 1.00 96.62 187 GLN A N 1
ATOM 1458 C CA . GLN A 1 187 ? 20.142 7.479 -7.096 1.00 96.62 187 GLN A CA 1
ATOM 1459 C C . GLN A 1 187 ? 19.414 8.271 -5.995 1.00 96.62 187 GLN A C 1
ATOM 1461 O O . GLN A 1 187 ? 19.792 9.387 -5.644 1.00 96.62 187 GLN A O 1
ATOM 1466 N N . VAL A 1 188 ? 18.319 7.694 -5.489 1.00 94.62 188 VAL A N 1
ATOM 1467 C CA . VAL A 1 188 ? 17.446 8.287 -4.468 1.00 94.62 188 VAL A CA 1
ATOM 1468 C C . VAL A 1 188 ? 17.162 7.290 -3.357 1.00 94.62 188 VAL A C 1
ATOM 1470 O O . VAL A 1 188 ? 17.011 6.093 -3.607 1.00 94.62 188 VAL A O 1
ATOM 1473 N N . ASP A 1 189 ? 17.008 7.801 -2.140 1.00 94.81 189 ASP A N 1
ATOM 1474 C CA . ASP A 1 189 ? 16.517 7.009 -1.020 1.00 94.81 189 ASP A CA 1
ATOM 1475 C C . ASP A 1 189 ? 14.997 6.844 -1.121 1.00 94.81 189 ASP A C 1
ATOM 1477 O O . ASP A 1 189 ? 14.246 7.812 -1.262 1.00 94.81 189 ASP A O 1
ATOM 1481 N N . LEU A 1 190 ? 14.535 5.599 -1.021 1.00 97.88 190 LEU A N 1
ATOM 1482 C CA . LEU A 1 190 ? 13.118 5.239 -1.009 1.00 97.88 190 LEU A CA 1
ATOM 1483 C C . LEU A 1 190 ? 12.829 4.488 0.288 1.00 97.88 190 LEU A C 1
ATOM 1485 O O . LEU A 1 190 ? 13.018 3.273 0.364 1.00 97.88 190 LEU A O 1
ATOM 1489 N N . ASN A 1 191 ? 12.427 5.234 1.316 1.00 98.19 191 ASN A N 1
ATOM 1490 C CA . ASN A 1 191 ? 12.205 4.714 2.665 1.00 98.19 191 ASN A CA 1
ATOM 1491 C C . ASN A 1 191 ? 10.737 4.316 2.863 1.00 98.19 191 ASN A C 1
ATOM 1493 O O . ASN A 1 191 ? 9.835 5.121 2.619 1.00 98.19 191 ASN A O 1
ATOM 1497 N N . PHE A 1 192 ? 10.511 3.099 3.347 1.00 98.75 192 PHE A N 1
ATOM 1498 C CA . PHE A 1 192 ? 9.211 2.542 3.721 1.00 98.75 192 PHE A CA 1
ATOM 1499 C C . PHE A 1 192 ? 9.424 1.404 4.725 1.00 98.75 192 PHE A C 1
ATOM 1501 O O . PHE A 1 192 ? 10.511 0.834 4.784 1.00 98.75 192 PHE A O 1
ATOM 1508 N N . ASP A 1 193 ? 8.384 1.076 5.486 1.00 98.62 193 ASP A N 1
ATOM 1509 C CA . ASP A 1 193 ? 8.346 -0.125 6.318 1.00 98.62 193 ASP A CA 1
ATOM 1510 C C . ASP A 1 193 ? 7.615 -1.224 5.535 1.00 98.62 193 ASP A C 1
ATOM 1512 O O . ASP A 1 193 ? 6.463 -1.025 5.139 1.00 98.62 193 ASP A O 1
ATOM 1516 N N . LEU A 1 194 ? 8.254 -2.370 5.298 1.00 98.69 194 LEU A N 1
ATOM 1517 C CA . LEU A 1 194 ? 7.618 -3.527 4.664 1.00 98.69 194 LEU A CA 1
ATOM 1518 C C . LEU A 1 194 ? 7.152 -4.522 5.726 1.00 98.69 194 LEU A C 1
ATOM 1520 O O . LEU A 1 194 ? 7.886 -4.825 6.664 1.00 98.69 194 LEU A O 1
ATOM 1524 N N . VAL A 1 195 ? 5.928 -5.023 5.583 1.00 98.75 195 VAL A N 1
ATOM 1525 C CA . VAL A 1 195 ? 5.360 -6.039 6.473 1.00 98.75 195 VAL A CA 1
ATOM 1526 C C . VAL A 1 195 ? 4.763 -7.165 5.634 1.00 98.75 195 VAL A C 1
ATOM 1528 O O . VAL A 1 195 ? 3.698 -7.007 5.030 1.00 98.75 195 VAL A O 1
ATOM 1531 N N . ALA A 1 196 ? 5.417 -8.324 5.623 1.00 98.62 196 ALA A N 1
ATOM 1532 C CA . ALA A 1 196 ? 4.785 -9.565 5.196 1.00 98.62 196 ALA A CA 1
ATOM 1533 C C . ALA A 1 196 ? 3.741 -9.983 6.239 1.00 98.62 196 ALA A C 1
ATOM 1535 O O . ALA A 1 196 ? 4.092 -10.330 7.362 1.00 98.62 196 ALA A O 1
ATOM 1536 N N . LEU A 1 197 ? 2.456 -9.904 5.883 1.00 98.50 197 LEU A N 1
ATOM 1537 C CA . LEU A 1 197 ? 1.351 -10.246 6.782 1.00 98.50 197 LEU A CA 1
ATOM 1538 C C . LEU A 1 197 ? 0.626 -11.480 6.245 1.00 98.50 197 LEU A C 1
ATOM 1540 O O . LEU A 1 197 ? -0.095 -11.382 5.245 1.00 98.50 197 LEU A O 1
ATOM 1544 N N . ASP A 1 198 ? 0.820 -12.625 6.900 1.00 98.19 198 ASP A N 1
ATOM 1545 C CA . ASP A 1 198 ? 0.305 -13.923 6.464 1.00 98.19 198 ASP A CA 1
ATOM 1546 C C . ASP A 1 198 ? -1.094 -14.236 7.016 1.00 98.19 198 ASP A C 1
ATOM 1548 O O . ASP A 1 198 ? -1.579 -13.692 8.014 1.00 98.19 198 ASP A O 1
ATOM 1552 N N . ILE A 1 199 ? -1.776 -15.168 6.356 1.00 97.75 199 ILE A N 1
ATOM 1553 C CA . ILE A 1 199 ? -3.076 -15.685 6.767 1.00 97.75 199 ILE A CA 1
ATOM 1554 C C . ILE A 1 199 ? -2.973 -16.299 8.167 1.00 97.75 199 ILE A C 1
ATOM 1556 O O . ILE A 1 199 ? -2.295 -17.296 8.386 1.00 97.75 199 ILE A O 1
ATOM 1560 N N . GLY A 1 200 ? -3.763 -15.759 9.094 1.00 96.50 200 GLY A N 1
ATOM 1561 C CA . GLY A 1 200 ? -3.774 -16.186 10.497 1.00 96.50 200 GLY A CA 1
ATOM 1562 C C . GLY A 1 200 ? -3.105 -15.182 11.429 1.00 96.50 200 GLY A C 1
ATOM 1563 O O . GLY A 1 200 ? -3.359 -15.225 12.630 1.00 96.50 200 GLY A O 1
ATOM 1564 N N . GLU A 1 201 ? -2.350 -14.237 10.876 1.00 97.81 201 GLU A N 1
ATOM 1565 C CA . GLU A 1 201 ? -1.751 -13.139 11.621 1.00 97.81 201 GLU A CA 1
ATOM 1566 C C . GLU A 1 201 ? -2.700 -11.941 11.736 1.00 97.81 201 GLU A C 1
ATOM 1568 O O . GLU A 1 201 ? -3.727 -11.831 11.055 1.00 97.81 201 GLU A O 1
ATOM 1573 N N . THR A 1 202 ? -2.356 -11.026 12.636 1.00 97.00 202 THR A N 1
ATOM 1574 C CA . THR A 1 202 ? -3.069 -9.765 12.842 1.00 97.00 202 THR A CA 1
ATOM 1575 C C . THR A 1 202 ? -2.068 -8.651 13.062 1.00 97.00 202 THR A C 1
ATOM 1577 O O . THR A 1 202 ? -1.083 -8.849 13.769 1.00 97.00 202 THR A O 1
ATOM 1580 N N . TYR A 1 203 ? -2.369 -7.467 12.542 1.00 97.62 203 TYR A N 1
ATOM 1581 C CA . TYR A 1 203 ? -1.572 -6.272 12.777 1.00 97.62 203 TYR A CA 1
ATOM 1582 C C . TYR A 1 203 ? -2.428 -5.177 13.418 1.00 97.62 203 TYR A C 1
ATOM 1584 O O . TYR A 1 203 ? -3.519 -4.862 12.938 1.00 97.62 203 TYR A O 1
ATOM 1592 N N . GLU A 1 204 ? -1.942 -4.588 14.508 1.00 96.69 204 GLU A N 1
ATOM 1593 C CA . GLU A 1 204 ? -2.607 -3.475 15.188 1.00 96.69 204 GLU A CA 1
ATOM 1594 C C . GLU A 1 204 ? -2.207 -2.150 14.525 1.00 96.69 204 GLU A C 1
ATOM 1596 O O . GLU A 1 204 ? -1.086 -1.671 14.676 1.00 96.69 204 GLU A O 1
ATOM 1601 N N . LEU A 1 205 ? -3.123 -1.553 13.756 1.00 93.44 205 LEU A N 1
ATOM 1602 C CA . LEU A 1 205 ? -2.877 -0.287 13.051 1.00 93.44 205 LEU A CA 1
ATOM 1603 C C . LEU A 1 205 ? -2.854 0.905 14.013 1.00 93.44 205 LEU A C 1
ATOM 1605 O O . LEU A 1 205 ? -2.130 1.879 13.798 1.00 93.44 205 LEU A O 1
ATOM 1609 N N . ARG A 1 206 ? -3.694 0.837 15.049 1.00 90.69 206 ARG A N 1
ATOM 1610 C CA . ARG A 1 206 ? -3.793 1.758 16.190 1.00 90.69 206 ARG A CA 1
ATOM 1611 C C . ARG A 1 206 ? -4.559 1.061 17.321 1.00 90.69 206 ARG A C 1
ATOM 1613 O O . ARG A 1 206 ? -5.196 0.045 17.069 1.00 90.69 206 ARG A O 1
ATOM 1620 N N . ASN A 1 207 ? -4.562 1.652 18.519 1.00 88.44 207 ASN A N 1
ATOM 1621 C CA . ASN A 1 207 ? -5.100 1.073 19.765 1.00 88.44 207 ASN A CA 1
ATOM 1622 C C . ASN A 1 207 ? -6.475 0.381 19.668 1.00 88.44 207 ASN A C 1
ATOM 1624 O O . ASN A 1 207 ? -6.792 -0.489 20.477 1.00 88.44 207 ASN A O 1
ATOM 1628 N N . ASP A 1 208 ? -7.334 0.840 18.760 1.00 92.19 208 ASP A N 1
ATOM 1629 C CA . ASP A 1 208 ? -8.702 0.368 18.590 1.00 92.19 208 ASP A CA 1
ATOM 1630 C C . ASP A 1 208 ? -8.942 -0.339 17.253 1.00 92.19 208 ASP A C 1
ATOM 1632 O O . ASP A 1 208 ? -10.069 -0.756 17.017 1.00 92.19 208 ASP A O 1
ATOM 1636 N N . LEU A 1 209 ? -7.940 -0.473 16.379 1.00 95.31 209 LEU A N 1
ATOM 1637 C CA . LEU A 1 209 ? -8.114 -0.894 14.989 1.00 95.31 209 LEU A CA 1
ATOM 1638 C C . LEU A 1 209 ? -7.084 -1.952 14.590 1.00 95.31 209 LEU A C 1
ATOM 1640 O O . LEU A 1 209 ? -5.877 -1.706 14.591 1.00 95.31 209 LEU A O 1
ATOM 1644 N N . VAL A 1 210 ? -7.581 -3.109 14.168 1.00 97.19 210 VAL A N 1
ATOM 1645 C CA . VAL A 1 210 ? -6.766 -4.252 13.753 1.00 97.19 210 VAL A CA 1
ATOM 1646 C C . VAL A 1 210 ? -7.086 -4.625 12.314 1.00 97.19 210 VAL A C 1
ATOM 1648 O O . VAL A 1 210 ? -8.227 -4.501 11.867 1.00 97.19 210 VAL A O 1
ATOM 1651 N N . VAL A 1 211 ? -6.070 -5.091 11.592 1.00 98.19 211 VAL A N 1
ATOM 1652 C CA . VAL A 1 211 ? -6.199 -5.670 10.255 1.00 98.19 211 VAL A CA 1
ATOM 1653 C C . VAL A 1 211 ? -5.756 -7.128 10.258 1.00 98.19 211 VAL A C 1
ATOM 1655 O O . VAL A 1 211 ? -4.806 -7.508 10.944 1.00 98.19 211 VAL A O 1
ATOM 1658 N N . ARG A 1 212 ? -6.459 -7.951 9.482 1.00 98.25 212 ARG A N 1
ATOM 1659 C CA . ARG A 1 212 ? -6.167 -9.372 9.294 1.00 98.25 212 ARG A CA 1
ATOM 1660 C C . ARG A 1 212 ? -6.346 -9.769 7.828 1.00 98.25 212 ARG A C 1
ATOM 1662 O O . ARG A 1 212 ? -7.391 -9.445 7.256 1.00 98.25 212 ARG A O 1
ATOM 1669 N N . PRO A 1 213 ? -5.407 -10.517 7.231 1.00 98.50 213 PRO A N 1
ATOM 1670 C CA . PRO A 1 213 ? -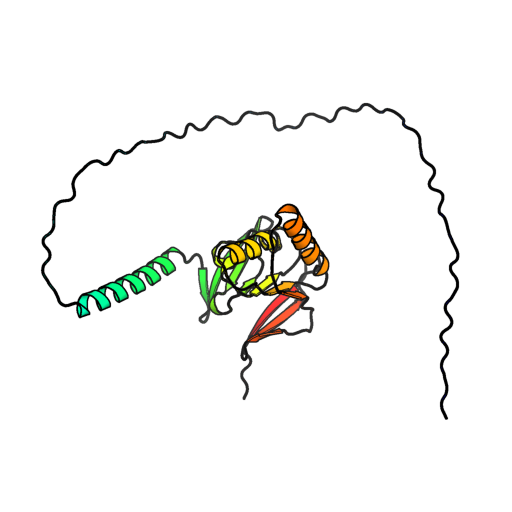5.593 -11.072 5.904 1.00 98.50 213 PRO A CA 1
ATOM 1671 C C . PRO A 1 213 ? -6.465 -12.337 5.922 1.00 98.50 213 PRO A C 1
ATOM 1673 O O . PRO A 1 213 ? -6.540 -13.081 6.908 1.00 98.50 213 PRO A O 1
ATOM 1676 N N . PHE A 1 214 ? -7.115 -12.605 4.794 1.00 98.44 214 PHE A N 1
ATOM 1677 C CA . PHE A 1 214 ? -7.857 -13.834 4.534 1.00 98.44 214 PHE A CA 1
ATOM 1678 C C . PHE A 1 214 ? -7.584 -14.342 3.118 1.00 98.44 214 PHE A C 1
ATOM 1680 O O . PHE A 1 214 ? -7.298 -13.571 2.204 1.00 98.44 214 PHE A O 1
ATOM 1687 N N . ARG A 1 215 ? -7.686 -15.660 2.929 1.00 97.12 215 ARG A N 1
ATOM 1688 C CA . ARG A 1 215 ? -7.412 -16.304 1.640 1.00 97.12 215 ARG A CA 1
ATOM 1689 C C . ARG A 1 215 ? -8.454 -15.921 0.590 1.00 97.12 215 ARG A C 1
ATOM 1691 O O . ARG A 1 215 ? -9.651 -15.965 0.867 1.00 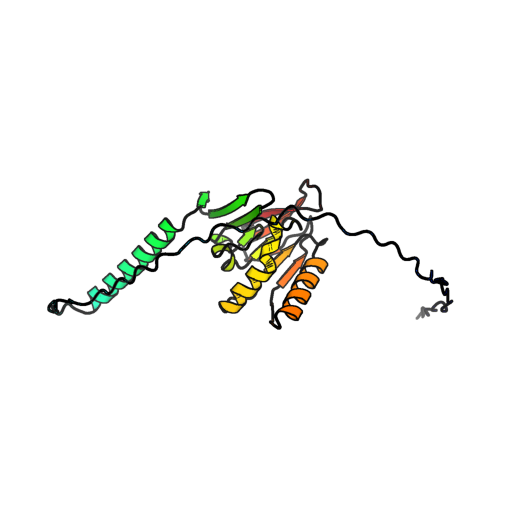97.12 215 ARG A O 1
ATOM 1698 N N . THR A 1 216 ? -7.996 -15.640 -0.625 1.00 98.12 216 THR A N 1
ATOM 1699 C CA . THR A 1 216 ? -8.844 -15.471 -1.812 1.00 98.12 216 THR A CA 1
ATOM 1700 C C . THR A 1 216 ? -8.499 -16.517 -2.876 1.00 98.12 216 THR A C 1
ATOM 1702 O O . THR A 1 216 ? -7.534 -17.268 -2.732 1.00 98.12 216 THR A O 1
ATOM 1705 N N . HIS A 1 217 ? -9.323 -16.612 -3.921 1.00 97.81 217 HIS A N 1
ATOM 1706 C CA . HIS A 1 217 ? -9.076 -17.481 -5.072 1.00 97.81 217 HIS A CA 1
ATOM 1707 C C . HIS A 1 217 ? -8.663 -16.636 -6.273 1.00 97.81 217 HIS A C 1
ATOM 1709 O O . HIS A 1 217 ? -9.439 -15.795 -6.724 1.00 97.81 217 HIS A O 1
ATOM 1715 N N . HIS A 1 218 ? -7.458 -16.879 -6.785 1.00 97.44 218 HIS A N 1
ATOM 1716 C CA . HIS A 1 218 ? -6.899 -16.187 -7.944 1.00 97.44 218 HIS A CA 1
ATOM 1717 C C . HIS A 1 218 ? -5.835 -17.047 -8.637 1.00 97.44 218 HIS A C 1
ATOM 1719 O O . HIS A 1 218 ? -5.467 -18.108 -8.135 1.00 97.44 218 HIS A O 1
ATOM 1725 N N . VAL A 1 219 ? -5.353 -16.604 -9.802 1.00 97.38 219 VAL A N 1
ATOM 1726 C CA . VAL A 1 219 ? -4.347 -17.329 -10.605 1.00 97.38 219 VAL A CA 1
ATOM 1727 C C . VAL A 1 219 ? -2.942 -17.321 -9.994 1.00 97.38 219 VAL A C 1
ATOM 1729 O O . VAL A 1 219 ? -2.140 -18.197 -10.305 1.00 97.38 219 VAL A O 1
ATOM 1732 N N . ILE A 1 220 ? -2.654 -16.358 -9.116 1.00 96.94 220 ILE A N 1
ATOM 1733 C CA . ILE A 1 220 ? -1.443 -16.304 -8.289 1.00 96.94 220 ILE A CA 1
ATOM 1734 C C . ILE A 1 220 ? -1.831 -16.236 -6.811 1.00 96.94 220 ILE A C 1
ATOM 1736 O O . ILE A 1 220 ? -2.993 -15.994 -6.485 1.00 96.94 220 ILE A O 1
ATOM 1740 N N . GLN A 1 221 ? -0.860 -16.422 -5.914 1.00 96.88 221 GLN A N 1
ATOM 1741 C CA . GLN A 1 221 ? -1.089 -16.262 -4.480 1.00 96.88 221 GLN A CA 1
ATOM 1742 C C . GLN A 1 221 ? -1.658 -14.864 -4.185 1.00 96.88 221 GLN A C 1
ATOM 1744 O O . GLN A 1 221 ? -1.085 -13.846 -4.577 1.00 96.88 221 GLN A O 1
ATOM 1749 N N . SER A 1 222 ? -2.803 -14.834 -3.506 1.00 98.38 222 SER A N 1
ATOM 1750 C CA . SER A 1 222 ? -3.550 -13.612 -3.229 1.00 98.38 222 SER A CA 1
ATOM 1751 C C . SER A 1 222 ? -4.248 -13.671 -1.874 1.00 98.38 222 SER A C 1
ATOM 1753 O O . SER A 1 222 ? -4.615 -14.745 -1.381 1.00 98.38 222 SER A O 1
ATOM 1755 N N . GLN A 1 223 ? -4.479 -12.497 -1.290 1.00 98.56 223 GLN A N 1
ATOM 1756 C CA . GLN A 1 223 ? -5.248 -12.342 -0.061 1.00 98.56 223 GLN A CA 1
ATOM 1757 C C . GLN A 1 223 ? -6.137 -11.101 -0.101 1.00 98.56 223 GLN A C 1
ATOM 1759 O O . GLN A 1 223 ? -5.868 -10.137 -0.814 1.00 98.56 223 GLN A O 1
ATOM 1764 N N . GLY A 1 224 ? -7.220 -11.140 0.667 1.00 98.50 224 GLY A N 1
ATOM 1765 C CA . GLY A 1 224 ? -8.007 -9.966 1.022 1.00 98.50 224 GLY A CA 1
ATOM 1766 C C . GLY A 1 224 ? -7.695 -9.537 2.450 1.00 98.50 224 GLY A C 1
ATOM 1767 O O . GLY A 1 224 ? -7.021 -10.257 3.184 1.00 98.50 224 GLY A O 1
ATOM 1768 N N . TYR A 1 225 ? -8.219 -8.387 2.863 1.00 98.69 225 TYR A N 1
ATOM 1769 C CA . TYR A 1 225 ? -8.004 -7.838 4.201 1.00 98.69 225 TYR A CA 1
ATOM 1770 C C . TYR A 1 225 ? -9.331 -7.497 4.874 1.00 98.69 225 TYR A C 1
ATOM 1772 O O . TYR A 1 225 ? -10.230 -6.936 4.252 1.00 98.69 225 TYR A O 1
ATOM 1780 N N . VAL A 1 226 ? -9.439 -7.816 6.162 1.00 97.94 226 VAL A N 1
ATOM 1781 C CA . VAL A 1 226 ? -10.514 -7.349 7.040 1.00 97.94 226 VAL A CA 1
ATOM 1782 C C . VAL A 1 226 ? -9.915 -6.368 8.032 1.00 97.94 226 VAL A C 1
ATOM 1784 O O . VAL A 1 226 ? -8.956 -6.703 8.724 1.00 97.94 226 VAL A O 1
ATOM 1787 N N . VAL A 1 227 ? -10.507 -5.180 8.124 1.00 96.94 227 VAL A N 1
ATOM 1788 C CA . VAL A 1 227 ? -10.190 -4.186 9.152 1.00 96.94 227 VAL A CA 1
ATOM 1789 C C . VAL A 1 227 ? -11.358 -4.120 10.128 1.00 96.94 227 VAL A C 1
ATOM 1791 O O . VAL A 1 227 ? -12.505 -3.993 9.704 1.00 96.94 227 VAL A O 1
ATOM 1794 N N . TYR A 1 228 ? -11.091 -4.222 11.427 1.00 95.12 228 TYR A N 1
ATOM 1795 C CA . TYR A 1 228 ? -12.132 -4.199 12.453 1.00 95.12 228 TYR A CA 1
ATOM 1796 C C . TYR A 1 228 ? -11.688 -3.452 13.705 1.00 95.12 228 TYR A C 1
ATOM 1798 O O . TYR A 1 228 ? -10.510 -3.433 14.067 1.00 95.12 228 TYR A O 1
ATOM 1806 N N . SER A 1 229 ? -12.661 -2.839 14.382 1.00 92.81 229 SER A N 1
ATOM 1807 C CA . SER A 1 229 ? -12.417 -2.169 15.652 1.00 92.81 229 SER A CA 1
ATOM 1808 C C . SER A 1 229 ? -12.480 -3.147 16.823 1.00 92.81 229 SER A C 1
ATOM 1810 O O . SER A 1 229 ? -13.429 -3.933 16.906 1.00 92.81 229 SER A O 1
ATOM 1812 N N . ILE A 1 230 ? -11.556 -3.048 17.775 1.00 92.12 230 ILE A N 1
ATOM 1813 C CA . ILE A 1 230 ? -11.605 -3.790 19.037 1.00 92.12 230 ILE A CA 1
ATOM 1814 C C . ILE A 1 230 ? -12.091 -2.856 20.143 1.00 92.12 230 ILE A C 1
ATOM 1816 O O . ILE A 1 230 ? -11.477 -1.833 20.431 1.00 92.12 230 ILE A O 1
ATOM 1820 N N . ARG A 1 231 ? -13.188 -3.230 20.808 1.00 88.38 231 ARG A N 1
ATOM 1821 C CA . ARG A 1 231 ? -13.685 -2.534 22.002 1.00 88.38 231 ARG A CA 1
ATOM 1822 C C . ARG A 1 231 ? -13.298 -3.340 23.235 1.00 88.38 231 ARG A C 1
ATOM 1824 O O . ARG A 1 231 ? -13.775 -4.462 23.406 1.00 88.38 231 ARG A O 1
ATOM 1831 N N . LYS A 1 232 ? -12.431 -2.783 24.083 1.00 77.62 232 LYS A N 1
ATOM 1832 C CA . LYS A 1 232 ? -12.156 -3.355 25.408 1.00 77.62 232 LYS A CA 1
ATOM 1833 C C . LYS A 1 232 ? -13.395 -3.120 26.279 1.00 77.62 232 LYS A C 1
ATOM 1835 O O . LYS A 1 232 ? -13.875 -1.990 26.348 1.00 77.62 232 LYS A O 1
ATOM 1840 N N . LYS A 1 233 ? -13.950 -4.204 26.825 1.00 64.94 233 LYS A N 1
ATOM 1841 C CA . LYS A 1 233 ? -15.024 -4.149 27.826 1.00 64.94 233 LYS A CA 1
ATOM 1842 C C . LYS A 1 233 ? -14.481 -3.662 29.159 1.00 64.94 233 LYS A C 1
ATOM 1844 O O . LYS A 1 233 ? -13.306 -3.982 29.445 1.00 64.94 233 LYS A O 1
#

InterPro domains:
  IPR036866 Ribonuclease Z/Hydroxyacylglutathione hydrolase-like [G3DSA:3.60.15.10] (97-233)
  IPR036866 Ribonuclease Z/Hydroxyacylglutathione hydrolase-like [SSF56281] (131-229)

pLDDT: mean 76.29, std 26.68, range [29.31, 98.88]

Radius of gyration: 28.94 Å; chains: 1; bounding box: 56×87×76 Å

Secondary structure (DSSP, 8-state):
--------PPPP------PPPPPPPP---PPPPPS---PPP------------------------HHHHHHHHHHHHHHHHHHHHHHH--EEEETTEEEEEEEETTTEEEEEEGGGTEEE--SS--TTGGG-SEEE-----HHHHTTHHHHHHHHHHTT----EEEE-GGGHHHHHHHHHHHHHHHT-----EEEE--TT--EEEETTEEEEEEE---SS--EEEEEEE----

Sequence (233 aa):
MQISLTISAPSSSRYLHHFSDPSPHSISQKPPPSPFSQPLPAIQFAVRNLSLGQQLSRVHSVKGSGFFSAIGRAIEEEEYRKARSEVLRKGFELEGYSIEGISIGGHETCVIIPELKAAFDIGRCPLRAVHQNFVFITHGHLDHIGGLPMYVATRALYSLKPPTIFVPPCIEEDIERLFDIHRSMGQVDLNFDLVALDIGETYELRNDLVVRPFRTHHVIQSQGYVVYSIRKK